Protein 4EUO (pdb70)

Nearest PDB structures (foldseek):
  4eq7-assembly1_A  TM=9.021E-01  e=1.636E-59  Agrobacterium fabrum str. C58
  6dgv-assembly1_A  TM=9.396E-01  e=1.911E-40  Pseudomonas fluorescens
  6hlz-assembly1_A  TM=9.461E-01  e=3.196E-30  Agrobacterium tumefaciens LBA4213 (Ach5)
  4i1d-assembly1_A  TM=9.071E-01  e=1.478E-29  Bradyrhizobium diazoefficiens USDA 110
  3rpw-assembly1_A  TM=8.927E-01  e=1.516E-23  Rhodopseudomonas palustris CGA009

Structure (mmCIF, N/CA/C/O backbone):
data_4EUO
#
_entry.id   4EUO
#
_cell.length_a   59.090
_cell.length_b   59.090
_cell.length_c   150.500
_cell.angle_alpha   90.00
_cell.angle_beta   90.00
_cell.angle_gamma   120.00
#
_symmetry.space_group_name_H-M   'P 32 2 1'
#
loop_
_entity.id
_entity.type
_entity.pdbx_description
1 polymer 'ABC transporter, substrate binding protein (Polyamine)'
2 non-polymer GLYCEROL
3 non-polymer 'GAMMA-AMINO-BUTANOIC ACID'
4 non-polymer 'SULFATE ION'
5 water water
#
loop_
_atom_site.group_PDB
_atom_site.id
_atom_site.type_symbol
_atom_site.label_atom_id
_atom_site.label_alt_id
_atom_site.label_comp_id
_atom_site.label_asym_id
_atom_site.label_entity_id
_atom_site.label_seq_id
_atom_site.pdbx_PDB_ins_code
_atom_site.Cartn_x
_atom_site.Cartn_y
_atom_site.Cartn_z
_atom_site.occupancy
_atom_site.B_iso_or_equiv
_atom_site.auth_seq_id
_atom_site.auth_comp_id
_atom_site.auth_asym_id
_atom_site.auth_atom_id
_atom_site.pdbx_PDB_model_num
ATOM 1 N N . ASP A 1 2 ? 19.979 1.895 -6.124 1.00 25.55 24 ASP A N 1
ATOM 2 C CA . ASP A 1 2 ? 18.730 1.531 -5.461 1.00 23.54 24 ASP A CA 1
ATOM 3 C C . ASP A 1 2 ? 18.996 0.651 -4.256 1.00 26.93 24 ASP A C 1
ATOM 4 O O . ASP A 1 2 ? 19.955 -0.131 -4.271 1.00 29.32 24 ASP A O 1
ATOM 9 N N . LEU A 1 3 ? 18.116 0.721 -3.253 1.00 17.65 25 LEU A N 1
ATOM 10 C CA . LEU A 1 3 ? 18.241 -0.137 -2.074 1.00 16.59 25 LEU A CA 1
ATOM 11 C C . LEU A 1 3 ? 17.283 -1.303 -2.260 1.00 16.07 25 LEU A C 1
ATOM 12 O O . LEU A 1 3 ? 16.165 -1.092 -2.716 1.00 16.79 25 LEU A O 1
ATOM 17 N N . VAL A 1 4 ? 17.707 -2.526 -1.880 1.00 13.09 26 VAL A N 1
ATOM 18 C CA . VAL A 1 4 ? 16.859 -3.699 -2.004 1.00 11.72 26 VAL A CA 1
ATOM 19 C C . VAL A 1 4 ? 16.424 -4.181 -0.605 1.00 12.81 26 VAL A C 1
ATOM 20 O O . VAL A 1 4 ? 17.270 -4.423 0.258 1.00 12.83 26 VAL A O 1
ATOM 24 N N . PHE A 1 5 ? 15.111 -4.305 -0.432 1.00 11.46 27 PHE A N 1
ATOM 25 C CA . PHE A 1 5 ? 14.486 -4.797 0.797 1.00 10.85 27 PHE A CA 1
ATOM 26 C C . PHE A 1 5 ? 13.906 -6.161 0.575 1.00 12.28 27 PHE A C 1
ATOM 27 O O . PHE A 1 5 ? 13.121 -6.339 -0.345 1.00 12.39 27 PHE A O 1
ATOM 35 N N . SER A 1 6 ? 14.339 -7.142 1.393 1.00 10.75 28 SER A N 1
ATOM 36 C CA . SER A 1 6 ? 13.822 -8.505 1.308 1.00 10.53 28 SER A CA 1
ATOM 37 C C . SER A 1 6 ? 12.911 -8.791 2.482 1.00 10.92 28 SER A C 1
ATOM 38 O O . SER A 1 6 ? 13.266 -8.514 3.630 1.00 10.20 28 SER A O 1
ATOM 41 N N . SER A 1 7 ? 11.761 -9.385 2.2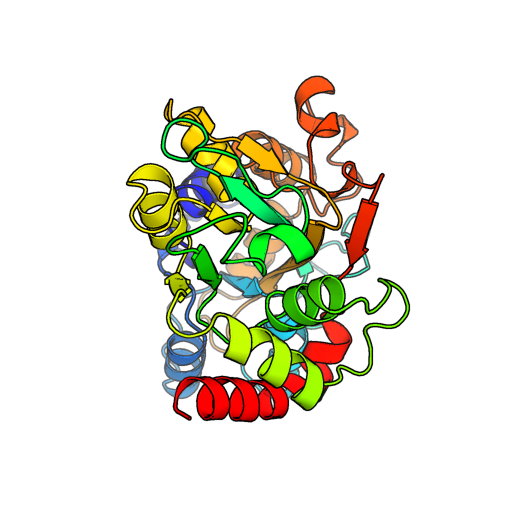06 1.00 9.77 29 SER A N 1
ATOM 42 C CA . SER A 1 7 ? 10.814 -9.758 3.259 1.00 9.43 29 SER A CA 1
ATOM 43 C C . SER A 1 7 ? 10.076 -11.034 2.853 1.00 9.97 29 SER A C 1
ATOM 44 O O . SER A 1 7 ? 10.565 -11.790 2.007 1.00 9.93 29 SER A O 1
ATOM 47 N N . TRP A 1 8 ? 8.924 -11.295 3.461 1.00 8.78 30 TRP A N 1
ATOM 48 C CA . TRP A 1 8 ? 8.281 -12.574 3.410 1.00 9.19 30 TRP A CA 1
ATOM 49 C C . TRP A 1 8 ? 7.255 -12.715 2.309 1.00 10.31 30 TRP A C 1
ATOM 50 O O . TRP A 1 8 ? 6.517 -13.703 2.287 1.00 9.95 30 TRP A O 1
ATOM 61 N N . GLY A 1 9 ? 7.226 -11.746 1.409 1.00 10.36 31 GLY A N 1
ATOM 62 C CA . GLY A 1 9 ? 6.356 -11.793 0.247 1.00 9.95 31 GLY A CA 1
ATOM 63 C C . GLY A 1 9 ? 4.907 -11.525 0.559 1.00 10.51 31 GLY A C 1
ATOM 64 O O . GLY A 1 9 ? 4.506 -11.302 1.714 1.00 10.51 31 GLY A O 1
ATOM 65 N N . GLY A 1 10 ? 4.129 -11.553 -0.503 1.00 10.30 32 GLY A N 1
ATOM 66 C CA . GLY A 1 10 ? 2.678 -11.473 -0.429 1.00 10.56 32 GLY A CA 1
ATOM 67 C C . GLY A 1 10 ? 2.162 -10.255 0.277 1.00 10.38 32 GLY A C 1
ATOM 68 O O . GLY A 1 10 ? 2.729 -9.175 0.187 1.00 11.21 32 GLY A O 1
ATOM 69 N N . THR A 1 11 ? 1.073 -10.468 1.008 1.00 9.81 33 THR A N 1
ATOM 70 C CA . THR A 1 11 ? 0.349 -9.379 1.649 1.00 9.77 33 THR A CA 1
ATOM 71 C C . THR A 1 11 ? 1.156 -8.628 2.640 1.00 10.23 33 THR A C 1
ATOM 72 O O . THR A 1 11 ? 1.037 -7.410 2.765 1.00 10.85 33 THR A O 1
ATOM 76 N N . THR A 1 12 ? 2.028 -9.340 3.395 1.00 9.18 34 THR A N 1
ATOM 77 C CA . THR A 1 12 ? 2.846 -8.635 4.391 1.00 9.99 34 THR A CA 1
ATOM 78 C C . THR A 1 12 ? 3.871 -7.716 3.732 1.00 10.12 34 THR A C 1
ATOM 79 O O . THR A 1 12 ? 4.029 -6.561 4.112 1.00 9.43 34 THR A O 1
ATOM 83 N N . GLN A 1 13 ? 4.586 -8.239 2.734 1.00 10.01 35 GLN A N 1
ATOM 84 C CA . GLN A 1 13 ? 5.598 -7.406 2.084 1.00 9.70 35 GLN A CA 1
ATOM 85 C C . GLN A 1 13 ? 4.950 -6.269 1.290 1.00 10.14 35 GLN A C 1
ATOM 86 O O . GLN A 1 13 ? 5.487 -5.146 1.300 1.00 10.52 35 GLN A O 1
ATOM 92 N N . ASP A 1 14 ? 3.796 -6.513 0.700 1.00 11.00 36 ASP A N 1
ATOM 93 C CA . ASP A 1 14 ? 3.096 -5.419 0.011 1.00 10.35 36 ASP A CA 1
ATOM 94 C C . ASP A 1 14 ? 2.745 -4.320 0.998 1.00 11.96 36 ASP A C 1
ATOM 95 O O . ASP A 1 14 ? 2.839 -3.138 0.672 1.00 11.32 36 ASP A O 1
ATOM 100 N N . ALA A 1 15 ? 2.334 -4.692 2.215 1.00 10.64 37 ALA A N 1
ATOM 101 C CA . ALA A 1 15 ? 2.001 -3.702 3.241 1.00 11.03 37 ALA A CA 1
ATOM 102 C C . ALA A 1 15 ? 3.246 -2.966 3.735 1.00 12.12 37 ALA A C 1
ATOM 103 O O . ALA A 1 15 ? 3.187 -1.754 4.003 1.00 12.28 37 ALA A O 1
ATOM 105 N N . GLN A 1 16 ? 4.397 -3.679 3.905 1.00 10.87 38 GLN A N 1
ATOM 106 C CA . GLN A 1 16 ? 5.634 -3.003 4.285 1.00 10.76 38 GLN A CA 1
ATOM 107 C C . GLN A 1 16 ? 6.069 -2.026 3.174 1.00 12.30 38 GLN A C 1
ATOM 108 O O . GLN A 1 16 ? 6.564 -0.936 3.480 1.00 13.38 38 GLN A O 1
ATOM 114 N N . LYS A 1 17 ? 5.874 -2.410 1.918 1.00 12.56 39 LYS A N 1
ATOM 115 C CA . LYS A 1 17 ? 6.193 -1.537 0.777 1.00 11.31 39 LYS A CA 1
ATOM 116 C C . LYS A 1 17 ? 5.347 -0.269 0.849 1.00 13.25 39 LYS A C 1
ATOM 117 O O . LYS A 1 17 ? 5.914 0.832 0.796 1.00 13.63 39 LYS A O 1
ATOM 123 N N . ALA A 1 18 ? 4.033 -0.387 1.074 1.00 11.76 40 ALA A N 1
ATOM 124 C CA . ALA A 1 18 ? 3.172 0.785 1.164 1.00 12.47 40 ALA A CA 1
ATOM 125 C C . ALA A 1 18 ? 3.550 1.665 2.343 1.00 15.22 40 ALA A C 1
ATOM 126 O O . ALA A 1 18 ? 3.538 2.895 2.222 1.00 13.25 40 ALA A O 1
ATOM 128 N N . ALA A 1 19 ? 3.857 1.063 3.507 1.00 12.59 41 ALA A N 1
ATOM 129 C CA . ALA A 1 19 ? 4.154 1.839 4.711 1.00 12.10 41 ALA A CA 1
ATOM 130 C C . ALA A 1 19 ? 5.510 2.516 4.732 1.00 13.32 41 ALA A C 1
ATOM 131 O O . ALA A 1 19 ? 5.668 3.532 5.410 1.00 14.29 41 ALA A O 1
ATOM 133 N N . TRP A 1 20 ? 6.528 1.929 4.062 1.00 13.24 42 TRP A N 1
ATOM 134 C CA . TRP A 1 20 ? 7.919 2.380 4.174 1.00 13.47 42 TRP A CA 1
ATOM 135 C C . TRP A 1 20 ? 8.576 2.902 2.922 1.00 14.75 42 TRP A C 1
ATOM 136 O O . TRP A 1 20 ? 9.459 3.756 3.026 1.00 15.86 42 TRP A O 1
ATOM 147 N N . ALA A 1 21 ? 8.292 2.316 1.754 1.00 16.64 43 ALA A N 1
ATOM 148 C CA . ALA A 1 21 ? 9.060 2.650 0.557 1.00 18.15 43 ALA A CA 1
ATOM 149 C C . ALA A 1 21 ? 9.035 4.066 0.080 1.00 19.99 43 ALA A C 1
ATOM 150 O O . ALA A 1 21 ? 10.112 4.648 -0.095 1.00 20.80 43 ALA A O 1
ATOM 152 N N . GLU A 1 22 ? 7.845 4.687 -0.019 1.00 18.06 44 GLU A N 1
ATOM 153 C CA . GLU A 1 22 ? 7.790 6.087 -0.440 1.00 19.36 44 GLU A CA 1
ATOM 154 C C . GLU A 1 22 ? 8.332 7.026 0.596 1.00 22.16 44 GLU A C 1
ATOM 155 O O . GLU A 1 22 ? 8.990 8.007 0.235 1.00 22.11 44 GLU A O 1
ATOM 161 N N . LYS A 1 23 ? 8.099 6.747 1.885 1.00 17.64 45 LYS A N 1
ATOM 162 C CA . LYS A 1 23 ? 8.639 7.584 2.950 1.00 18.14 45 LYS A CA 1
ATOM 163 C C . LYS A 1 23 ? 10.164 7.649 2.812 1.00 22.76 45 LYS A C 1
ATOM 164 O O . LYS A 1 23 ? 10.736 8.740 2.914 1.00 22.06 45 LYS A O 1
ATOM 170 N N . PHE A 1 24 ? 10.819 6.508 2.524 1.00 17.96 46 PHE A N 1
ATOM 171 C CA . PHE A 1 24 ? 12.273 6.455 2.373 1.00 18.01 46 PHE A CA 1
ATOM 172 C C . PHE A 1 24 ? 12.728 7.242 1.149 1.00 23.69 46 PHE A C 1
ATOM 173 O O . PHE A 1 24 ? 13.711 7.987 1.237 1.00 21.66 46 PHE A O 1
ATOM 181 N N . MET A 1 25 ? 11.993 7.115 0.040 1.00 22.25 47 MET A N 1
ATOM 182 C CA . MET A 1 25 ? 12.289 7.741 -1.258 1.00 27.26 47 MET A CA 1
ATOM 183 C C . MET A 1 25 ? 12.223 9.243 -1.152 1.00 33.30 47 MET A C 1
ATOM 184 O O . MET A 1 25 ? 13.081 9.931 -1.701 1.00 32.14 47 MET A O 1
ATOM 189 N N . VAL A 1 26 ? 11.210 9.745 -0.435 1.00 30.96 48 VAL A N 1
ATOM 190 C CA . VAL A 1 26 ? 10.978 11.163 -0.206 1.00 31.76 48 VAL A CA 1
ATOM 191 C C . VAL A 1 26 ? 12.088 11.756 0.671 1.00 35.74 48 VAL A C 1
ATOM 192 O O . VAL A 1 26 ? 12.660 12.781 0.311 1.00 34.64 48 VAL A O 1
ATOM 196 N N . GLU A 1 27 ? 12.422 11.079 1.771 1.00 31.61 49 GLU A N 1
ATOM 197 C CA . GLU A 1 27 ? 13.438 11.498 2.729 1.00 31.10 49 GLU A CA 1
ATOM 198 C C . GLU A 1 27 ? 14.885 11.491 2.179 1.00 33.06 49 GLU A C 1
ATOM 199 O O . GLU A 1 27 ? 15.652 12.400 2.502 1.00 33.32 49 GLU A O 1
ATOM 205 N N . THR A 1 28 ? 15.257 10.484 1.370 1.00 27.19 50 THR A N 1
ATOM 206 C CA . THR A 1 28 ? 16.634 10.299 0.881 1.00 26.24 50 THR A CA 1
ATOM 207 C C . THR A 1 28 ? 16.869 10.416 -0.629 1.00 29.36 50 THR A C 1
ATOM 208 O O . THR A 1 28 ? 18.024 10.518 -1.056 1.00 28.18 50 THR A O 1
ATOM 212 N N . GLY A 1 29 ? 15.814 10.316 -1.429 1.00 25.04 51 GLY A N 1
ATOM 213 C CA . GLY A 1 29 ? 15.933 10.290 -2.879 1.00 25.19 51 GLY A CA 1
ATOM 214 C C . GLY A 1 29 ? 16.392 8.936 -3.395 1.00 30.31 51 GLY A C 1
ATOM 215 O O . GLY A 1 29 ? 16.715 8.800 -4.577 1.00 31.41 51 GLY A O 1
ATOM 216 N N . ILE A 1 30 ? 16.402 7.903 -2.509 1.00 26.98 52 ILE A N 1
ATOM 217 C CA . ILE A 1 30 ? 16.810 6.539 -2.859 1.00 26.68 52 ILE A CA 1
ATOM 218 C C . ILE A 1 30 ? 15.568 5.681 -3.111 1.00 27.54 52 ILE A C 1
ATOM 219 O O . ILE A 1 30 ? 14.673 5.651 -2.267 1.00 26.38 52 ILE A O 1
ATOM 224 N N . ASN A 1 31 ? 15.518 5.004 -4.271 1.00 23.69 53 ASN A N 1
ATOM 225 C CA . ASN A 1 31 ? 14.432 4.123 -4.682 1.00 23.99 53 ASN A 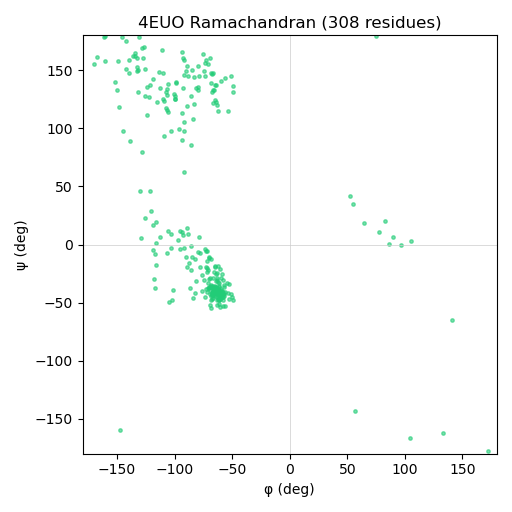CA 1
ATOM 226 C C . ASN A 1 31 ? 14.597 2.766 -3.983 1.00 25.74 53 ASN A C 1
ATOM 227 O O . ASN A 1 31 ? 15.709 2.231 -3.913 1.00 22.45 53 ASN A O 1
ATOM 232 N N . VAL A 1 32 ? 13.485 2.226 -3.456 1.00 22.05 54 VAL A N 1
ATOM 233 C CA . VAL A 1 32 ? 13.468 0.927 -2.787 1.00 20.60 54 VAL A CA 1
ATOM 234 C C . VAL A 1 32 ? 12.928 -0.107 -3.740 1.00 20.84 54 VAL A C 1
ATOM 235 O O . VAL A 1 32 ? 11.827 0.056 -4.287 1.00 21.98 54 VAL A O 1
ATOM 239 N N . LEU A 1 33 ? 13.660 -1.220 -3.889 1.00 16.72 55 LEU A N 1
ATOM 240 C CA . LEU A 1 33 ? 13.222 -2.338 -4.697 1.00 16.18 55 LEU A CA 1
ATOM 241 C C . LEU A 1 33 ? 12.873 -3.517 -3.775 1.00 16.75 55 LEU A C 1
ATOM 242 O O . LEU A 1 33 ? 13.506 -3.672 -2.732 1.00 15.36 55 LEU A O 1
ATOM 247 N N . GLN A 1 34 ? 11.898 -4.322 -4.165 1.00 14.60 56 GLN A N 1
ATOM 248 C CA . GLN A 1 34 ? 11.475 -5.456 -3.336 1.00 14.28 56 GLN A CA 1
ATOM 249 C C . GLN A 1 34 ? 12.098 -6.739 -3.809 1.00 16.65 56 GLN A C 1
ATOM 250 O O . GLN A 1 34 ? 12.113 -7.012 -5.016 1.00 18.60 56 GLN A O 1
ATOM 256 N N . ASP A 1 35 ? 12.536 -7.579 -2.880 1.00 13.58 57 ASP A N 1
ATOM 257 C CA . ASP A 1 35 ? 12.991 -8.901 -3.213 1.00 13.06 57 ASP A CA 1
ATOM 258 C C . ASP A 1 35 ? 12.625 -9.885 -2.090 1.00 15.22 57 ASP A C 1
ATOM 259 O O . ASP A 1 35 ? 12.030 -9.517 -1.070 1.00 12.56 57 ASP A O 1
ATOM 264 N N . GLY A 1 36 ? 12.965 -11.140 -2.294 1.00 14.34 58 GLY A N 1
ATOM 265 C CA . GLY A 1 36 ? 12.676 -12.203 -1.366 1.00 14.87 58 GLY A CA 1
ATOM 266 C C . GLY A 1 36 ? 12.086 -13.402 -2.081 1.00 15.99 58 GLY A C 1
ATOM 267 O O . GLY A 1 36 ? 12.205 -13.526 -3.311 1.00 17.18 58 GLY A O 1
ATOM 268 N N . PRO A 1 37 ? 11.439 -14.292 -1.344 1.00 13.82 59 PRO A N 1
ATOM 269 C CA . PRO A 1 37 ? 11.215 -14.213 0.111 1.00 13.33 59 PRO A CA 1
ATOM 270 C C . PRO A 1 37 ? 12.474 -14.430 0.939 1.00 14.22 59 PRO A C 1
ATOM 271 O O . PRO A 1 37 ? 13.414 -15.119 0.530 1.00 13.06 59 PRO A O 1
ATOM 275 N N . THR A 1 38 ? 12.475 -13.885 2.161 1.00 11.86 60 THR A N 1
ATOM 276 C CA . THR A 1 38 ? 13.599 -14.089 3.051 1.00 11.30 60 THR A CA 1
ATOM 277 C C . THR A 1 38 ? 13.930 -15.558 3.109 1.00 11.76 60 THR A C 1
ATOM 278 O O . THR A 1 38 ? 13.056 -16.397 3.353 1.00 12.25 60 THR A O 1
ATOM 282 N N . ASP A 1 39 ? 15.204 -15.877 2.948 1.00 10.56 61 ASP A N 1
ATOM 283 C CA . ASP A 1 39 ? 15.690 -17.239 2.940 1.00 10.32 61 ASP A CA 1
ATOM 284 C C . ASP A 1 39 ? 17.083 -17.180 3.521 1.00 11.03 61 ASP A C 1
ATOM 285 O O . ASP A 1 39 ? 17.950 -16.501 2.955 1.00 10.51 61 ASP A O 1
ATOM 290 N N . TYR A 1 40 ? 17.302 -17.866 4.646 1.00 10.58 62 TYR A N 1
ATOM 291 C CA . TYR A 1 40 ? 18.570 -17.759 5.326 1.00 9.63 62 TYR A CA 1
ATOM 292 C C . TYR A 1 40 ? 19.705 -18.412 4.567 1.00 13.32 62 TYR A C 1
ATOM 293 O O . TYR A 1 40 ? 20.848 -17.927 4.664 1.00 12.24 62 TYR A O 1
ATOM 302 N N . GLY A 1 41 ? 19.398 -19.448 3.785 1.00 12.62 63 GLY A N 1
ATOM 303 C CA . GLY A 1 41 ? 20.420 -20.083 2.944 1.00 11.82 63 GLY A CA 1
ATOM 304 C C . GLY A 1 41 ? 20.876 -19.125 1.852 1.00 12.80 63 GLY A C 1
ATOM 305 O O . GLY A 1 41 ? 22.084 -19.010 1.589 1.00 13.26 63 GLY A O 1
ATOM 306 N N . LYS A 1 42 ? 19.928 -18.421 1.208 1.00 11.33 64 LYS A N 1
ATOM 307 C CA . LYS A 1 42 ? 20.283 -17.433 0.179 1.00 11.04 64 LYS A CA 1
ATOM 308 C C . LYS A 1 42 ? 21.033 -16.243 0.792 1.00 12.80 64 LYS A C 1
ATOM 309 O O . LYS A 1 42 ? 21.941 -15.698 0.145 1.00 12.47 64 LYS A O 1
ATOM 315 N N . LEU A 1 43 ? 20.677 -15.833 2.023 1.00 11.40 65 LEU A N 1
ATOM 316 C CA . LEU A 1 43 ? 21.380 -14.728 2.688 1.00 11.05 65 LEU A CA 1
ATOM 317 C C . LEU A 1 43 ? 22.828 -15.148 2.895 1.00 11.67 65 LEU A C 1
ATOM 318 O O . LEU A 1 43 ? 23.752 -14.417 2.519 1.00 11.38 65 LEU A O 1
ATOM 323 N N . LYS A 1 44 ? 23.047 -16.317 3.495 1.00 11.47 66 LYS A N 1
ATOM 324 C CA . LYS A 1 44 ? 24.398 -16.794 3.732 1.00 12.02 66 LYS A CA 1
ATOM 325 C C . LYS A 1 44 ? 25.153 -16.940 2.393 1.00 14.09 66 LYS A C 1
ATOM 326 O O . LYS A 1 44 ? 26.325 -16.550 2.323 1.00 14.59 66 LYS A O 1
ATOM 332 N N . ALA A 1 45 ? 24.507 -17.481 1.357 1.00 11.68 67 ALA A N 1
ATOM 333 C CA . ALA A 1 45 ? 25.205 -17.642 0.081 1.00 11.96 67 ALA A CA 1
ATOM 334 C C . ALA A 1 45 ? 25.666 -16.307 -0.496 1.00 13.72 67 ALA A C 1
ATOM 335 O O . ALA A 1 45 ? 26.787 -16.225 -1.018 1.00 13.23 67 ALA A O 1
ATOM 337 N N . MET A 1 46 ? 24.846 -15.250 -0.419 1.00 11.33 68 MET A N 1
ATOM 338 C CA . MET A 1 46 ? 25.253 -13.965 -0.989 1.00 10.64 68 MET A CA 1
ATOM 339 C C . MET A 1 46 ? 26.340 -13.307 -0.190 1.00 13.22 68 MET A C 1
ATOM 340 O O . MET A 1 46 ? 27.248 -12.658 -0.757 1.00 13.25 68 MET A O 1
ATOM 345 N N . VAL A 1 47 ? 26.333 -13.507 1.122 1.00 11.26 69 VAL A N 1
ATOM 346 C CA . VAL A 1 47 ? 27.398 -12.980 1.968 1.00 11.04 69 VAL A CA 1
ATOM 347 C C . VAL A 1 47 ? 28.708 -13.701 1.616 1.00 14.58 69 VAL A C 1
ATOM 348 O O . VAL A 1 47 ? 29.735 -13.024 1.384 1.00 14.11 69 VAL A O 1
ATOM 352 N N . GLU A 1 48 ? 28.674 -15.032 1.497 1.00 13.66 70 GLU A N 1
ATOM 353 C CA . GLU A 1 48 ? 29.869 -15.819 1.202 1.00 13.55 70 GLU A CA 1
ATOM 354 C C . GLU A 1 48 ? 30.408 -15.540 -0.201 1.00 15.70 70 GLU A C 1
ATOM 355 O O . GLU A 1 48 ? 31.627 -15.649 -0.405 1.00 16.40 70 GLU A O 1
ATOM 361 N N . ALA A 1 49 ? 29.556 -15.171 -1.141 1.00 12.19 71 ALA A N 1
ATOM 362 C CA . ALA A 1 49 ? 30.013 -14.886 -2.508 1.00 12.53 71 ALA A CA 1
ATOM 363 C C . ALA A 1 49 ? 30.476 -13.440 -2.639 1.00 13.11 71 ALA A C 1
ATOM 364 O O . ALA A 1 49 ? 30.841 -13.017 -3.744 1.00 13.14 71 ALA A O 1
ATOM 366 N N . ASN A 1 50 ? 30.389 -12.640 -1.548 1.00 12.25 72 ASN A N 1
ATOM 367 C CA . ASN A 1 50 ? 30.618 -11.207 -1.609 1.00 12.28 72 ASN A CA 1
ATOM 368 C C . ASN A 1 50 ? 29.749 -10.613 -2.716 1.00 13.29 72 ASN A C 1
ATOM 369 O O . ASN A 1 50 ? 30.169 -9.730 -3.474 1.00 12.88 72 ASN A O 1
ATOM 374 N N . GLY A 1 51 ? 28.509 -11.086 -2.778 1.00 12.46 73 GLY A N 1
ATOM 375 C CA . GLY A 1 51 ? 27.545 -10.666 -3.776 1.00 12.20 73 GLY A CA 1
ATOM 376 C C . GLY A 1 51 ? 26.228 -10.283 -3.137 1.00 13.16 73 GLY A C 1
ATOM 377 O O . GLY A 1 51 ? 25.169 -10.701 -3.611 1.00 13.04 73 GLY A O 1
ATOM 378 N N . VAL A 1 52 ? 26.291 -9.492 -2.066 1.00 11.78 74 VAL A N 1
ATOM 379 C CA . VAL A 1 52 ? 25.067 -9.133 -1.358 1.00 11.36 74 VAL A CA 1
ATOM 380 C C . VAL A 1 52 ? 24.180 -8.307 -2.244 1.00 14.53 74 VAL A C 1
ATOM 381 O O . VAL A 1 52 ? 24.610 -7.271 -2.774 1.00 14.40 74 VAL A O 1
ATOM 385 N N . THR A 1 53 ? 22.953 -8.766 -2.427 1.00 12.72 75 THR A N 1
ATOM 386 C CA . THR A 1 53 ? 21.986 -8.034 -3.226 1.00 12.41 75 THR A CA 1
ATOM 387 C C . THR A 1 53 ? 20.758 -7.626 -2.409 1.00 12.15 75 THR A C 1
ATOM 388 O O . THR A 1 53 ? 19.869 -6.972 -2.937 1.00 13.21 75 THR A O 1
ATOM 392 N N . TRP A 1 54 ? 20.682 -8.064 -1.149 1.00 11.50 76 TRP A N 1
ATOM 393 C CA . TRP A 1 54 ? 19.605 -7.659 -0.226 1.00 11.26 76 TRP A CA 1
ATOM 394 C C . TRP A 1 54 ? 20.260 -6.720 0.761 1.00 10.81 76 TRP A C 1
ATOM 395 O O . TRP A 1 54 ? 21.147 -7.136 1.472 1.00 11.34 76 TRP A O 1
ATOM 406 N N . ASP A 1 55 ? 19.837 -5.457 0.806 1.00 10.84 77 ASP A N 1
ATOM 407 C CA . ASP A 1 55 ? 20.459 -4.473 1.704 1.00 10.67 77 ASP A CA 1
ATOM 408 C C . ASP A 1 55 ? 19.853 -4.454 3.108 1.00 10.87 77 ASP A C 1
ATOM 409 O O . ASP A 1 55 ? 20.563 -4.274 4.084 1.00 11.20 77 ASP A O 1
ATOM 414 N N . VAL A 1 56 ? 18.539 -4.642 3.164 1.00 10.62 78 VAL A N 1
ATOM 415 C CA . VAL A 1 56 ? 17.833 -4.744 4.437 1.00 10.42 78 VAL A CA 1
ATOM 416 C C . VAL A 1 56 ? 16.962 -5.977 4.296 1.00 11.78 78 VAL A C 1
ATOM 417 O O . VAL A 1 56 ? 16.266 -6.153 3.292 1.00 11.60 78 VAL A O 1
ATOM 421 N N . VAL A 1 57 ? 17.025 -6.847 5.310 1.00 9.74 79 VAL A N 1
ATOM 422 C CA . VAL A 1 57 ? 16.216 -8.060 5.299 1.00 8.34 79 VAL A CA 1
ATOM 423 C C . VAL A 1 57 ? 15.354 -8.115 6.564 1.00 9.31 79 VAL A C 1
ATOM 424 O O . VAL A 1 57 ? 15.837 -7.900 7.672 1.00 9.39 79 VAL A O 1
ATOM 428 N N . ASP A 1 58 ? 14.092 -8.464 6.365 1.00 7.74 80 ASP A N 1
ATOM 429 C CA . ASP A 1 58 ? 13.210 -8.741 7.482 1.00 7.77 80 ASP A CA 1
ATOM 430 C C . ASP A 1 58 ? 13.366 -10.250 7.783 1.00 8.67 80 ASP A C 1
ATOM 431 O O . ASP A 1 58 ? 13.105 -11.109 6.930 1.00 9.20 80 ASP A O 1
ATOM 436 N N . VAL A 1 59 ? 13.827 -10.537 9.009 1.00 8.43 81 VAL A N 1
ATOM 437 C CA . VAL A 1 59 ? 14.106 -11.915 9.424 1.00 8.02 81 VAL A CA 1
ATOM 438 C C . VAL A 1 59 ? 13.381 -12.230 10.720 1.00 8.50 81 VAL A C 1
ATOM 439 O O . VAL A 1 59 ? 12.915 -11.338 11.416 1.00 8.33 81 VAL A O 1
ATOM 443 N N . GLU A 1 60 ? 13.377 -13.519 11.105 1.00 7.65 82 GLU A N 1
ATOM 444 C CA . GLU A 1 60 ? 12.853 -13.887 12.413 1.00 8.09 82 GLU A CA 1
ATOM 445 C C . GLU A 1 60 ? 13.828 -13.463 13.500 1.00 8.95 82 GLU A C 1
ATOM 446 O O . GLU A 1 60 ? 15.059 -13.562 13.305 1.00 8.66 82 GLU A O 1
ATOM 452 N N . GLY A 1 61 ? 13.304 -13.044 14.659 1.00 8.28 83 GLY A N 1
ATOM 453 C CA . GLY A 1 61 ? 14.182 -12.524 15.708 1.00 8.46 83 GLY A CA 1
ATOM 454 C C . GLY A 1 61 ? 15.185 -13.511 16.268 1.00 9.82 83 GLY A C 1
ATOM 455 O O . GLY A 1 61 ? 16.279 -13.100 16.697 1.00 9.37 83 GLY A O 1
ATOM 456 N N . ASP A 1 62 ? 14.854 -14.801 16.299 1.00 8.21 84 ASP A N 1
ATOM 457 C CA . ASP A 1 62 ? 15.817 -15.773 16.819 1.00 8.21 84 ASP A CA 1
ATOM 458 C C . ASP A 1 62 ? 17.004 -15.932 15.861 1.00 10.02 84 ASP A C 1
ATOM 459 O O . ASP A 1 62 ? 18.146 -16.077 16.300 1.00 11.22 84 ASP A O 1
ATOM 464 N N . TYR A 1 63 ? 16.726 -15.887 14.551 1.00 8.83 85 TYR A N 1
ATOM 465 C CA . TYR A 1 63 ? 17.796 -15.890 13.569 1.00 8.64 85 TYR A C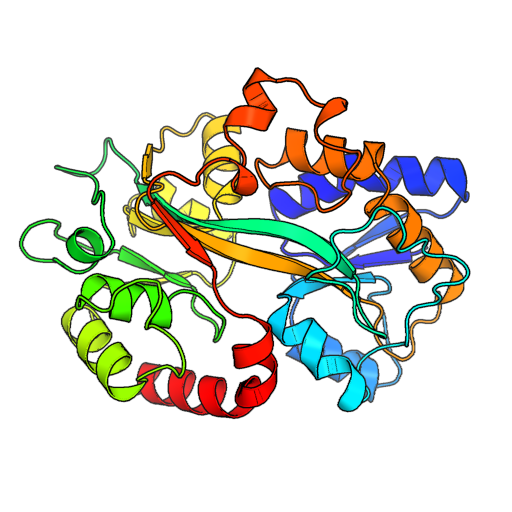A 1
ATOM 466 C C . TYR A 1 63 ? 18.647 -14.617 13.744 1.00 10.04 85 TYR A C 1
ATOM 467 O O . TYR A 1 63 ? 19.892 -14.704 13.848 1.00 10.32 85 TYR A O 1
ATOM 476 N N . ALA A 1 64 ? 18.004 -13.428 13.852 1.00 9.69 86 ALA A N 1
ATOM 477 C CA . ALA A 1 64 ? 18.753 -12.157 13.983 1.00 9.92 86 ALA A CA 1
ATOM 478 C C . ALA A 1 64 ? 19.695 -12.183 15.161 1.00 12.61 86 ALA A C 1
ATOM 479 O O . ALA A 1 64 ? 20.818 -11.651 15.051 1.00 12.62 86 ALA A O 1
ATOM 481 N N . ALA A 1 65 ? 19.264 -12.744 16.303 1.00 10.38 87 ALA A N 1
ATOM 482 C CA . ALA A 1 65 ? 20.041 -12.716 17.532 1.00 12.08 87 ALA A CA 1
ATOM 483 C C . ALA A 1 65 ? 21.252 -13.615 17.498 1.00 16.12 87 ALA A C 1
ATOM 484 O O . ALA A 1 65 ? 22.115 -13.486 18.383 1.00 18.54 87 ALA A O 1
ATOM 486 N N . GLN A 1 66 ? 21.346 -14.527 16.540 1.00 11.95 88 GLN A N 1
ATOM 487 C CA . GLN A 1 66 ? 22.548 -15.340 16.457 1.00 13.94 88 GLN A CA 1
ATOM 488 C C . GLN A 1 66 ? 23.346 -15.166 15.175 1.00 13.62 88 GLN A C 1
ATOM 489 O O . GLN A 1 66 ? 24.447 -15.700 15.098 1.00 13.81 88 GLN A O 1
ATOM 495 N N . ALA A 1 67 ? 22.834 -14.447 14.184 1.00 12.22 89 ALA A N 1
ATOM 496 C CA . ALA A 1 67 ? 23.520 -14.335 12.896 1.00 11.98 89 ALA A CA 1
ATOM 497 C C . ALA A 1 67 ? 24.731 -13.382 12.926 1.00 15.47 89 ALA A C 1
ATOM 498 O O . ALA A 1 67 ? 25.676 -13.591 12.166 1.00 15.17 89 ALA A O 1
ATOM 500 N N . GLY A 1 68 ? 24.737 -12.414 13.823 1.00 17.48 90 GLY A N 1
ATOM 501 C CA . GLY A 1 68 ? 25.872 -11.470 13.903 1.00 18.99 90 GLY A CA 1
ATOM 502 C C . GLY A 1 68 ? 27.228 -12.094 14.214 1.00 24.40 90 GLY A C 1
ATOM 503 O O . GLY A 1 68 ? 28.164 -12.016 13.394 1.00 24.76 90 GLY A O 1
ATOM 504 N N . PRO A 1 69 ? 27.304 -12.871 15.322 1.00 23.19 91 PRO A N 1
ATOM 505 C CA . PRO A 1 69 ? 28.559 -13.575 15.669 1.00 22.75 91 PRO A CA 1
ATOM 506 C C . PRO A 1 69 ? 29.043 -14.567 14.618 1.00 26.56 91 PRO A C 1
ATOM 507 O O . PRO A 1 69 ? 30.225 -14.906 14.606 1.00 28.46 91 PRO A O 1
ATOM 511 N N . LYS A 1 70 ? 28.140 -15.033 13.729 1.00 20.94 92 LYS A N 1
ATOM 512 C CA . LYS A 1 70 ? 28.474 -15.959 12.645 1.00 20.25 92 LYS A CA 1
ATOM 513 C C . LYS A 1 70 ? 29.111 -15.234 11.447 1.00 23.94 92 LYS A C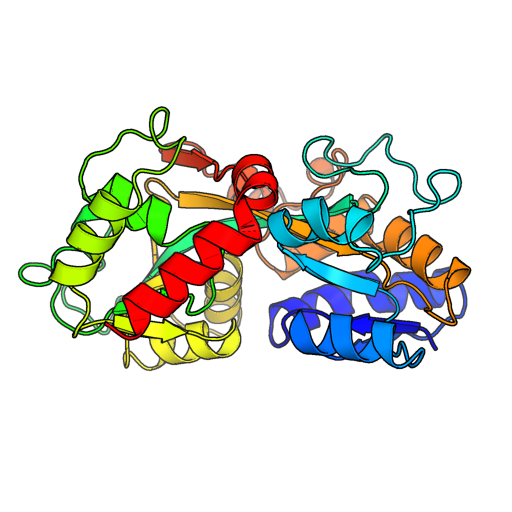 1
ATOM 514 O O . LYS A 1 70 ? 29.529 -15.885 10.485 1.00 25.76 92 LYS A O 1
ATOM 520 N N . GLY A 1 71 ? 29.147 -13.902 11.510 1.00 21.99 93 GLY A N 1
ATOM 521 C CA . GLY A 1 71 ? 29.721 -13.081 10.450 1.00 20.96 93 GLY A CA 1
ATOM 522 C C . GLY A 1 71 ? 28.770 -12.818 9.298 1.00 21.45 93 GLY A C 1
ATOM 523 O O . GLY A 1 71 ? 29.209 -12.492 8.196 1.00 20.79 93 GLY A O 1
ATOM 524 N N . LEU A 1 72 ? 27.439 -12.977 9.528 1.00 14.79 94 LEU A N 1
ATOM 525 C CA . LEU A 1 72 ? 26.474 -12.807 8.450 1.00 12.93 94 LEU A CA 1
ATOM 526 C C . LEU A 1 72 ? 25.961 -11.404 8.269 1.00 12.50 94 LEU A C 1
ATOM 527 O O . LEU A 1 72 ? 25.414 -11.093 7.210 1.00 12.78 94 LEU A O 1
ATOM 532 N N . LEU A 1 73 ? 26.093 -10.565 9.305 1.00 13.19 95 LEU A N 1
ATOM 533 C CA . LEU A 1 73 ? 25.485 -9.260 9.385 1.00 11.95 95 LEU A CA 1
ATOM 534 C C . LEU A 1 73 ? 26.420 -8.113 9.660 1.00 12.71 95 LEU A C 1
ATOM 535 O O . LEU A 1 73 ? 27.371 -8.282 10.424 1.00 15.82 95 LEU A O 1
ATOM 540 N N . GLU A 1 74 ? 26.057 -6.932 9.178 1.00 12.49 96 GLU A N 1
ATOM 541 C CA . GLU A 1 74 ? 26.764 -5.722 9.549 1.00 13.56 96 GLU A CA 1
ATOM 542 C C . GLU A 1 74 ? 26.281 -5.329 10.921 1.00 16.94 96 GLU A C 1
ATOM 543 O O . GLU A 1 74 ? 25.078 -5.457 11.237 1.00 14.77 96 GLU A O 1
ATOM 549 N N . LYS A 1 75 ? 27.193 -4.764 11.747 1.00 15.84 97 LYS A N 1
ATOM 550 C CA . LYS A 1 75 ? 26.766 -4.201 13.011 1.00 14.95 97 LYS A CA 1
ATOM 551 C C . LYS A 1 75 ? 25.947 -2.981 12.630 1.00 15.57 97 LYS A C 1
ATOM 552 O O . LYS A 1 75 ? 26.287 -2.253 11.678 1.00 17.24 97 LYS A O 1
ATOM 558 N N . LEU A 1 76 ? 24.827 -2.756 13.319 1.00 14.27 98 LEU A N 1
ATOM 559 C CA . LEU A 1 76 ? 24.012 -1.600 12.977 1.00 13.08 98 LEU A CA 1
ATOM 560 C C . LEU A 1 76 ? 24.657 -0.290 13.466 1.00 16.88 98 LEU A C 1
ATOM 561 O O . LEU A 1 76 ? 25.332 -0.276 14.503 1.00 17.55 98 LEU A O 1
ATOM 566 N N . ASP A 1 77 ? 24.404 0.789 12.741 1.00 15.63 99 ASP A N 1
ATOM 567 C CA . ASP A 1 77 ? 24.960 2.104 13.110 1.00 17.27 99 ASP A CA 1
ATOM 568 C C . ASP A 1 77 ? 23.941 2.801 14.008 1.00 18.32 99 ASP A C 1
ATOM 569 O O . ASP A 1 77 ? 22.976 3.397 13.522 1.00 16.92 99 ASP A O 1
ATOM 574 N N . PHE A 1 78 ? 24.157 2.714 15.329 1.00 16.92 100 PHE A N 1
ATOM 575 C CA . PHE A 1 78 ? 23.269 3.351 16.290 1.00 16.50 100 PHE A CA 1
ATOM 576 C C . PHE A 1 78 ? 23.488 4.867 16.465 1.00 22.01 100 PHE A C 1
ATOM 577 O O . PHE A 1 78 ? 22.802 5.495 17.271 1.00 22.51 100 PHE A O 1
ATOM 585 N N . SER A 1 79 ? 24.360 5.460 15.646 1.00 22.17 101 SER A N 1
ATOM 586 C CA . SER A 1 79 ? 24.477 6.922 15.619 1.00 21.87 101 SER A CA 1
ATOM 587 C C . SER A 1 79 ? 23.432 7.429 14.606 1.00 26.73 101 SER A C 1
ATOM 588 O O . SER A 1 79 ? 23.083 8.608 14.599 1.00 29.28 101 SER A O 1
ATOM 591 N N . VAL A 1 80 ? 22.915 6.505 13.750 1.00 20.33 102 VAL A N 1
ATOM 592 C CA . VAL A 1 80 ? 21.902 6.800 12.752 1.00 18.09 102 VAL A CA 1
ATOM 593 C C . VAL A 1 80 ? 20.545 6.241 13.241 1.00 20.12 102 VAL A C 1
ATOM 594 O O . VAL A 1 80 ? 19.535 6.939 13.167 1.00 19.75 102 VAL A O 1
ATOM 598 N N . ILE A 1 81 ? 20.519 4.964 13.665 1.00 16.30 103 ILE A N 1
ATOM 599 C CA . ILE A 1 81 ? 19.295 4.353 14.185 1.00 15.68 103 ILE A CA 1
ATOM 600 C C . ILE A 1 81 ? 19.221 4.765 15.667 1.00 18.68 103 ILE A C 1
ATOM 601 O O . ILE A 1 81 ? 20.102 4.417 16.455 1.00 20.06 103 ILE A O 1
ATOM 606 N N . ASP A 1 82 ? 18.156 5.429 16.022 1.00 17.17 104 ASP A N 1
ATOM 607 C CA . ASP A 1 82 ? 17.933 5.897 17.387 1.00 17.45 104 ASP A CA 1
ATOM 608 C C . ASP A 1 82 ? 17.165 4.842 18.144 1.00 18.39 104 ASP A C 1
ATOM 609 O O . ASP A 1 82 ? 15.967 4.696 17.935 1.00 18.75 104 ASP A O 1
ATOM 614 N N . LYS A 1 83 ? 17.848 4.127 19.029 1.00 16.97 105 LYS A N 1
ATOM 615 C CA A LYS A 1 83 ? 17.214 3.051 19.779 0.50 16.34 105 LYS A CA 1
ATOM 616 C CA B LYS A 1 83 ? 17.226 3.049 19.786 0.50 15.81 105 LYS A CA 1
ATOM 617 C C . LYS A 1 83 ? 16.296 3.544 20.899 1.00 19.32 105 LYS A C 1
ATOM 618 O O . LYS A 1 83 ? 15.613 2.732 21.521 1.00 17.41 105 LYS A O 1
ATOM 629 N N . THR A 1 84 ? 16.283 4.860 21.162 1.00 16.78 106 THR A N 1
ATOM 630 C CA . THR A 1 84 ? 15.465 5.390 22.271 1.00 17.20 106 THR A CA 1
ATOM 631 C C . THR A 1 84 ? 13.985 5.139 22.223 1.00 19.93 106 THR A C 1
ATOM 632 O O . THR A 1 84 ? 13.373 5.110 23.275 1.00 18.92 106 THR A O 1
ATOM 636 N N . LYS A 1 85 ? 13.397 4.936 21.036 1.00 16.15 107 LYS A N 1
ATOM 637 C CA . LYS A 1 85 ? 11.971 4.674 20.960 1.00 16.96 107 LYS A CA 1
ATOM 638 C C . LYS A 1 85 ? 11.675 3.263 20.496 1.00 19.77 107 LYS A C 1
ATOM 639 O O . LYS A 1 85 ? 10.501 2.927 20.329 1.00 19.04 107 LYS A O 1
ATOM 645 N N . LEU A 1 86 ? 12.713 2.421 20.354 1.00 14.70 108 LEU A N 1
ATOM 646 C CA . LEU A 1 86 ? 12.515 1.067 19.821 1.00 13.72 108 LEU A CA 1
ATOM 647 C C . LEU A 1 86 ? 12.265 0.048 20.894 1.00 16.44 108 LEU A C 1
ATOM 648 O O . LEU A 1 86 ? 12.870 0.109 21.967 1.00 16.44 108 LEU A O 1
ATOM 653 N N . ASP A 1 87 ? 11.419 -0.956 20.596 1.00 13.59 109 ASP A N 1
ATOM 654 C CA . ASP A 1 87 ? 11.097 -1.991 21.549 1.00 13.30 109 ASP A CA 1
ATOM 655 C C . ASP A 1 87 ? 12.392 -2.603 22.043 1.00 17.01 109 ASP A C 1
ATOM 656 O O . ASP A 1 87 ? 13.155 -3.171 21.259 1.00 14.71 109 ASP A O 1
ATOM 661 N N . PRO A 1 88 ? 12.727 -2.449 23.343 1.00 15.63 110 PRO A N 1
ATOM 662 C CA . PRO A 1 88 ? 14.043 -2.900 23.806 1.00 14.85 110 PRO A CA 1
ATOM 663 C C . PRO A 1 88 ? 14.274 -4.390 23.812 1.00 17.88 110 PRO A C 1
ATOM 664 O O . PRO A 1 88 ? 15.410 -4.824 23.923 1.00 17.84 110 PRO A O 1
ATOM 668 N N . ARG A 1 89 ? 13.192 -5.191 23.649 1.00 15.15 111 ARG A N 1
ATOM 669 C CA . ARG A 1 89 ? 13.341 -6.637 23.669 1.00 15.00 111 ARG A CA 1
ATOM 670 C C . ARG A 1 89 ? 14.027 -7.169 22.419 1.00 13.28 111 ARG A C 1
ATOM 671 O O . ARG A 1 89 ? 14.495 -8.296 22.426 1.00 15.42 111 ARG A O 1
ATOM 679 N N . PHE A 1 90 ? 14.010 -6.369 21.346 1.00 13.23 112 PHE A N 1
ATOM 680 C CA . PHE A 1 90 ? 14.492 -6.831 20.053 1.00 11.91 112 PHE A CA 1
ATOM 681 C C . PHE A 1 90 ? 15.663 -6.071 19.469 1.00 13.99 112 PHE A C 1
ATOM 682 O O . PHE A 1 90 ? 15.928 -6.175 18.267 1.00 13.32 112 PHE A O 1
ATOM 690 N N . VAL A 1 91 ? 16.375 -5.302 20.292 1.00 13.22 113 VAL A N 1
ATOM 691 C CA . VAL A 1 91 ? 17.555 -4.544 19.860 1.00 12.28 113 VAL A CA 1
ATOM 692 C C . VAL A 1 91 ? 18.798 -5.319 20.253 1.00 14.84 113 VAL A C 1
ATOM 693 O O . VAL A 1 91 ? 18.945 -5.743 21.392 1.00 15.68 113 VAL A O 1
ATOM 697 N N . THR A 1 92 ? 19.668 -5.583 19.261 1.00 13.10 114 THR A N 1
ATOM 698 C CA . THR A 1 92 ? 20.977 -6.190 19.462 1.00 13.49 114 THR A CA 1
ATOM 699 C C . THR A 1 92 ? 21.989 -5.319 18.701 1.00 14.76 114 THR A C 1
ATOM 700 O O . THR A 1 92 ? 21.606 -4.403 17.990 1.00 14.25 114 THR A O 1
ATOM 704 N N . ASP A 1 93 ? 23.281 -5.685 18.768 1.00 15.15 115 ASP A N 1
ATOM 705 C CA . ASP A 1 93 ? 24.294 -4.940 17.992 1.00 15.06 115 ASP A CA 1
ATOM 706 C C . ASP A 1 93 ? 24.081 -5.075 16.476 1.00 16.46 115 ASP A C 1
ATOM 707 O O . ASP A 1 93 ? 24.606 -4.262 15.694 1.00 15.80 115 ASP A O 1
ATOM 712 N N . TYR A 1 94 ? 23.324 -6.117 16.058 1.00 13.78 116 TYR A N 1
ATOM 713 C CA . TYR A 1 94 ? 23.110 -6.420 14.642 1.00 12.11 116 TYR A CA 1
ATOM 714 C C . TYR A 1 94 ? 21.658 -6.302 14.174 1.00 12.18 116 TYR A C 1
ATOM 715 O O . TYR A 1 94 ? 21.370 -6.639 13.020 1.00 12.35 116 TYR A O 1
ATOM 724 N N . SER A 1 95 ? 20.732 -5.912 15.044 1.00 11.74 117 SER A N 1
ATOM 725 C CA . SER A 1 95 ? 19.321 -5.963 14.658 1.00 11.46 117 SER A CA 1
ATOM 726 C C . SER A 1 95 ? 18.445 -5.081 15.509 1.00 11.41 117 SER A C 1
ATOM 727 O O . SER A 1 95 ? 18.805 -4.736 16.646 1.00 12.41 117 SER A O 1
ATOM 730 N N . VAL A 1 96 ? 17.296 -4.720 14.975 1.00 9.93 118 VAL A N 1
ATOM 731 C CA . VAL A 1 96 ? 16.241 -4.057 15.712 1.00 10.63 118 VAL A CA 1
ATOM 732 C C . VAL A 1 96 ? 14.936 -4.735 15.293 1.00 11.18 118 VAL A C 1
ATOM 733 O O . VAL A 1 96 ? 14.862 -5.367 14.220 1.00 10.31 118 VAL A O 1
ATOM 737 N N . GLY A 1 97 ? 13.897 -4.558 16.082 1.00 10.39 119 GLY A N 1
ATOM 738 C CA . GLY A 1 97 ? 12.616 -5.146 15.723 1.00 9.30 119 GLY A CA 1
ATOM 739 C C . GLY A 1 97 ? 11.993 -4.535 14.485 1.00 10.26 119 GLY A C 1
ATOM 740 O O . GLY A 1 97 ? 12.160 -3.347 14.213 1.00 10.57 119 GLY A O 1
ATOM 741 N N . SER A 1 98 ? 11.279 -5.355 13.714 1.00 9.03 120 SER A N 1
ATOM 742 C CA . SER A 1 98 ? 10.535 -4.985 12.523 1.00 8.58 120 SER A CA 1
ATOM 743 C C . SER A 1 98 ? 9.037 -4.902 12.841 1.00 10.10 120 SER A C 1
ATOM 744 O O . SER A 1 98 ? 8.353 -3.949 12.453 1.00 9.69 120 SER A O 1
ATOM 747 N N . PHE A 1 99 ? 8.510 -5.937 13.520 1.00 8.44 121 PHE A N 1
ATOM 748 C CA . PHE A 1 99 ? 7.124 -5.981 13.948 1.00 8.27 121 PHE A CA 1
ATOM 749 C C . PHE A 1 99 ? 6.953 -7.114 14.934 1.00 9.57 121 PHE A C 1
ATOM 750 O O . PHE A 1 99 ? 7.798 -8.034 14.962 1.00 9.31 121 PHE A O 1
ATOM 758 N N . TYR A 1 100 ? 5.862 -7.053 15.710 1.00 8.24 122 TYR A N 1
ATOM 759 C CA . TYR A 1 100 ? 5.565 -8.026 16.745 1.00 8.14 122 TYR A CA 1
ATOM 760 C C . TYR A 1 100 ? 4.339 -8.789 16.300 1.00 9.17 122 TYR A C 1
ATOM 761 O O . TYR A 1 100 ? 3.368 -8.189 15.814 1.00 9.62 122 TYR A O 1
ATOM 770 N N . TYR A 1 101 ? 4.359 -10.122 16.421 1.00 8.38 123 TYR A N 1
ATOM 771 C CA . TYR A 1 101 ? 3.266 -10.916 15.877 1.00 7.88 123 TYR A CA 1
ATOM 772 C C . TYR A 1 101 ? 2.940 -12.084 16.766 1.00 8.51 123 TYR A C 1
ATOM 773 O O . TYR A 1 101 ? 3.683 -12.384 17.701 1.00 8.21 123 TYR A O 1
ATOM 782 N N . SER A 1 102 ? 1.874 -12.815 16.400 1.00 7.77 124 SER A N 1
ATOM 783 C CA . SER A 1 102 ? 1.520 -14.033 17.086 1.00 7.93 124 SER A CA 1
ATOM 784 C C . SER A 1 102 ? 1.256 -15.154 16.109 1.00 8.69 124 SER A C 1
ATOM 785 O O . SER A 1 102 ? 0.770 -14.899 15.001 1.00 9.45 124 SER A O 1
ATOM 788 N N . PHE A 1 103 ? 1.521 -16.379 16.545 1.00 7.96 125 PHE A N 1
ATOM 789 C CA . PHE A 1 103 ? 0.949 -17.552 15.923 1.00 7.55 125 PHE A CA 1
ATOM 790 C C . PHE A 1 103 ? -0.423 -17.733 16.589 1.00 8.29 125 PHE A C 1
ATOM 791 O O . PHE A 1 103 ? -0.516 -17.735 17.824 1.00 8.59 125 PHE A O 1
ATOM 799 N N . VAL A 1 104 ? -1.456 -17.843 15.779 1.00 8.19 126 VAL A N 1
ATOM 800 C CA . VAL A 1 104 ? -2.844 -18.007 16.208 1.00 7.67 126 VAL A CA 1
ATOM 801 C C . VAL A 1 104 ? -3.450 -19.183 15.507 1.00 8.71 126 VAL A C 1
ATOM 802 O O . VAL A 1 104 ? -2.898 -19.717 14.528 1.00 8.51 126 VAL A O 1
ATOM 806 N N . ILE A 1 105 ? -4.645 -19.578 15.973 1.00 8.39 127 ILE A N 1
ATOM 807 C CA . ILE A 1 105 ? -5.329 -20.688 15.332 1.00 8.55 127 ILE A CA 1
ATOM 808 C C . ILE A 1 105 ? -6.319 -20.108 14.342 1.00 9.37 127 ILE A C 1
ATOM 809 O O . ILE A 1 105 ? -7.402 -19.626 14.733 1.00 10.23 127 ILE A O 1
ATOM 814 N N . GLY A 1 106 ? -5.920 -20.097 13.070 1.00 9.06 128 GLY A N 1
ATOM 815 C CA . GLY A 1 106 ? -6.788 -19.609 11.998 1.00 9.62 128 GLY A CA 1
ATOM 816 C C . GLY A 1 106 ? -7.707 -20.710 11.529 1.00 11.48 128 GLY A C 1
ATOM 817 O O . GLY A 1 106 ? -7.358 -21.898 11.594 1.00 10.92 128 GLY A O 1
ATOM 818 N N . CYS A 1 107 ? -8.916 -20.308 11.056 1.00 10.66 129 CYS A N 1
ATOM 819 C CA . CYS A 1 107 ? -9.885 -21.296 10.684 1.00 10.72 129 CYS A CA 1
ATOM 820 C C . CYS A 1 107 ? -10.802 -20.830 9.568 1.00 12.16 129 CYS A C 1
ATOM 821 O O . CYS A 1 107 ? -11.401 -19.763 9.659 1.00 12.50 129 CYS A O 1
ATOM 824 N N . ASN A 1 108 ? -10.992 -21.696 8.575 1.00 12.70 130 ASN A N 1
ATOM 825 C CA . ASN A 1 108 ? -11.973 -21.464 7.502 1.00 11.83 130 ASN A CA 1
ATOM 826 C C . ASN A 1 108 ? -13.294 -22.021 8.100 1.00 14.45 130 ASN A C 1
ATOM 827 O O . ASN A 1 108 ? -13.645 -23.211 7.959 1.00 13.57 130 ASN A O 1
ATOM 832 N N . VAL A 1 109 ? -13.959 -21.154 8.847 1.00 14.03 131 VAL A N 1
ATOM 833 C CA . VAL A 1 109 ? -15.108 -21.517 9.670 1.00 15.50 131 VAL A CA 1
ATOM 834 C C . VAL A 1 109 ? -16.248 -22.245 8.940 1.00 19.37 131 VAL A C 1
ATOM 835 O O . VAL A 1 109 ? -16.770 -23.245 9.438 1.00 17.69 131 VAL A O 1
ATOM 839 N N . ASP A 1 110 ? -16.565 -21.789 7.735 1.00 18.07 132 ASP A N 1
ATOM 840 C CA . ASP A 1 110 ? -17.679 -22.362 6.986 1.00 19.21 132 ASP A CA 1
ATOM 841 C C . ASP A 1 110 ? -17.382 -23.690 6.326 1.00 23.72 132 ASP A C 1
ATOM 842 O O . ASP A 1 110 ? -18.311 -24.312 5.811 1.00 25.33 132 ASP A O 1
ATOM 847 N N . SER A 1 111 ? -16.110 -24.153 6.359 1.00 16.32 133 SER A N 1
ATOM 848 C CA A SER A 1 111 ? -15.713 -25.413 5.736 0.50 15.13 133 SER A CA 1
ATOM 849 C CA B SER A 1 111 ? -15.718 -25.415 5.739 0.50 15.31 133 SER A CA 1
ATOM 850 C C . SER A 1 111 ? -15.595 -26.572 6.716 1.00 18.49 133 SER A C 1
ATOM 851 O O . SER A 1 111 ? -15.314 -27.702 6.307 1.00 20.04 133 SER A O 1
ATOM 856 N N . VAL A 1 112 ? -15.741 -26.286 8.022 1.00 16.45 134 VAL A N 1
ATOM 857 C CA . VAL A 1 112 ? -15.584 -27.310 9.036 1.00 16.14 134 VAL A CA 1
ATOM 858 C C . VAL A 1 112 ? -16.791 -27.340 9.967 1.00 16.85 134 VAL A C 1
ATOM 859 O O . VAL A 1 112 ? -17.470 -26.321 10.131 1.00 16.16 134 VAL A O 1
ATOM 863 N N . SER A 1 113 ? -16.969 -28.463 10.663 1.00 17.75 135 SER A N 1
ATOM 864 C CA . SER A 1 113 ? -18.045 -28.581 11.636 1.00 18.45 135 SER A CA 1
ATOM 865 C C . SER A 1 113 ? -17.783 -27.620 12.802 1.00 19.97 135 SER A C 1
ATOM 866 O O . SER A 1 113 ? -18.693 -26.937 13.264 1.00 19.57 135 SER A O 1
ATOM 869 N N . ALA A 1 114 ? -16.513 -27.526 13.245 1.00 16.18 136 ALA A N 1
ATOM 870 C CA . ALA A 1 114 ? -16.181 -26.650 14.370 1.00 14.73 136 ALA A CA 1
ATOM 871 C C . ALA A 1 114 ? -14.736 -26.180 14.249 1.00 13.88 136 ALA A C 1
ATOM 872 O O . ALA A 1 114 ? -13.857 -26.997 13.928 1.00 15.21 136 ALA A O 1
ATOM 874 N N . CYS A 1 115 ? -14.499 -24.904 14.569 1.00 13.41 137 CYS A N 1
ATOM 875 C CA . CYS A 1 115 ? -13.109 -24.415 14.595 1.00 12.25 137 CYS A CA 1
ATOM 876 C C . CYS A 1 115 ? -12.456 -24.794 15.907 1.00 13.98 137 CYS A C 1
ATOM 877 O O . CYS A 1 115 ? -13.015 -24.508 16.969 1.00 13.79 137 CYS A O 1
ATOM 880 N N . PRO A 1 116 ? -11.223 -25.305 15.869 1.00 11.79 138 PRO A N 1
ATOM 881 C CA . PRO A 1 116 ? -10.480 -25.516 17.118 1.00 11.73 138 PRO A CA 1
ATOM 882 C C . PRO A 1 116 ? -10.227 -24.154 17.775 1.00 12.44 138 PRO A C 1
ATOM 883 O O . PRO A 1 116 ? -9.904 -23.168 17.087 1.00 12.29 138 PRO A O 1
ATOM 887 N N . LYS A 1 117 ? -10.415 -24.085 19.100 1.00 10.79 139 LYS A N 1
ATOM 888 C CA . LYS A 1 117 ? -10.245 -22.862 19.841 1.00 10.28 139 LYS A CA 1
ATOM 889 C C . LYS A 1 117 ? -8.885 -22.896 20.543 1.00 12.03 139 LYS A C 1
ATOM 890 O O . LYS A 1 117 ? -8.227 -21.846 20.660 1.00 12.33 139 LYS A O 1
ATOM 896 N N . SER A 1 118 ? -8.490 -24.058 21.062 1.00 10.36 140 SER A N 1
ATOM 897 C CA . SER A 1 118 ? -7.254 -24.201 21.811 1.00 9.62 140 SER A CA 1
ATOM 898 C C . SER A 1 118 ? -6.212 -25.014 21.069 1.00 10.63 140 SER A C 1
ATOM 899 O O . SER A 1 118 ? -6.539 -25.732 20.121 1.00 10.49 140 SER A O 1
ATOM 902 N N . TRP A 1 119 ? -4.949 -24.979 21.561 1.00 9.42 141 TRP A N 1
ATOM 903 C CA . TRP A 1 119 ? -3.929 -25.838 20.968 1.00 9.84 141 TRP A CA 1
ATOM 904 C C . TRP A 1 119 ? -4.331 -27.295 21.187 1.00 10.29 141 TRP A C 1
ATOM 905 O O . TRP A 1 119 ? -4.165 -28.120 20.292 1.00 10.73 141 TRP A O 1
ATOM 916 N N . ALA A 1 120 ? -4.927 -27.593 22.375 1.00 10.36 142 ALA A N 1
ATOM 917 C CA . ALA A 1 120 ? -5.403 -28.965 22.596 1.00 10.35 142 ALA A CA 1
ATOM 918 C C . ALA A 1 120 ? -6.421 -29.373 21.526 1.00 11.21 142 ALA A C 1
ATOM 919 O O . ALA A 1 120 ? -6.307 -30.480 20.986 1.00 12.06 142 ALA A O 1
ATOM 921 N N . ASP A 1 121 ? -7.359 -28.484 21.168 1.00 10.32 143 ASP A N 1
ATOM 922 C CA . ASP A 1 121 ? -8.323 -28.806 20.114 1.00 10.67 143 ASP A CA 1
ATOM 923 C C . ASP A 1 121 ? -7.618 -29.080 18.789 1.00 12.44 143 ASP A C 1
ATOM 924 O O . ASP A 1 121 ? -7.958 -30.024 18.062 1.00 12.18 143 ASP A O 1
ATOM 929 N N . LEU A 1 122 ? -6.613 -28.215 18.465 1.00 11.11 144 LEU A N 1
ATOM 930 C CA . LEU A 1 122 ? -5.929 -28.359 17.181 1.00 10.69 144 LEU A CA 1
ATOM 931 C C . LEU A 1 122 ? -5.192 -29.689 17.102 1.00 11.62 144 LEU A C 1
ATOM 932 O O . LEU A 1 122 ? -5.009 -30.227 15.997 1.00 11.77 144 LEU A O 1
ATOM 937 N N . PHE A 1 123 ? -4.813 -30.255 18.239 1.00 11.28 145 PHE A N 1
ATOM 938 C CA . PHE A 1 123 ? -4.140 -31.539 18.292 1.00 11.23 145 PHE A CA 1
ATOM 939 C C . PHE A 1 123 ? -5.121 -32.715 18.485 1.00 13.90 145 PHE A C 1
ATOM 940 O O . PHE A 1 123 ? -4.662 -33.839 18.625 1.00 15.02 145 PHE A O 1
ATOM 948 N N . ASP A 1 124 ? -6.441 -32.457 18.414 1.00 13.39 146 ASP A N 1
ATOM 949 C CA . ASP A 1 124 ? -7.430 -33.525 18.619 1.00 14.11 146 ASP A CA 1
ATOM 950 C C . ASP A 1 124 ? -8.095 -33.841 17.282 1.00 14.53 146 ASP A C 1
ATOM 951 O O . ASP A 1 124 ? -9.061 -33.200 16.905 1.00 14.91 146 ASP A O 1
ATOM 956 N N . THR A 1 125 ? -7.553 -34.835 16.576 1.00 16.09 147 THR A N 1
ATOM 957 C CA . THR A 1 125 ? -8.092 -35.254 15.281 1.00 17.49 147 THR A CA 1
ATOM 958 C C . THR A 1 125 ? -9.416 -36.010 15.374 1.00 22.05 147 THR A C 1
ATOM 959 O O . THR A 1 125 ? -10.125 -36.062 14.379 1.00 23.09 147 THR A O 1
ATOM 963 N N . ALA A 1 126 ? -9.769 -36.564 16.552 1.00 18.52 148 ALA A N 1
ATOM 964 C CA . ALA A 1 126 ? -11.058 -37.260 16.667 1.00 19.01 148 ALA A CA 1
ATOM 965 C C . ALA A 1 126 ? -12.188 -36.238 16.703 1.00 21.24 148 ALA A C 1
ATOM 966 O O . ALA A 1 126 ? -13.182 -36.371 15.990 1.00 21.87 148 ALA A O 1
ATOM 968 N N . LYS A 1 127 ? -12.008 -35.192 17.501 1.00 17.18 149 LYS A N 1
ATOM 969 C CA . LYS A 1 127 ? -13.003 -34.169 17.685 1.00 16.44 149 LYS A CA 1
ATOM 970 C C . LYS A 1 127 ? -13.004 -33.127 16.582 1.00 18.14 149 LYS A C 1
ATOM 971 O O . LYS A 1 127 ? -14.045 -32.544 16.280 1.00 19.57 149 LYS A O 1
ATOM 977 N N . PHE A 1 128 ? -11.819 -32.856 15.998 1.00 15.55 150 PHE A N 1
ATOM 978 C CA . PHE A 1 128 ? -11.661 -31.850 14.947 1.00 14.75 150 PHE A CA 1
ATOM 979 C C . PHE A 1 128 ? -10.954 -32.547 13.816 1.00 18.41 150 PHE A C 1
ATOM 980 O O . PHE A 1 128 ? -9.733 -32.443 13.676 1.00 16.13 150 PHE A O 1
ATOM 988 N N . PRO A 1 129 ? -11.704 -33.333 13.018 1.00 15.12 151 PRO A N 1
ATOM 989 C CA . PRO A 1 129 ? -11.046 -34.152 11.994 1.00 14.33 151 PRO A CA 1
ATOM 990 C C . PRO A 1 129 ? -10.430 -33.400 10.831 1.00 15.47 151 PRO A C 1
ATOM 991 O O . PRO A 1 129 ? -10.808 -32.271 10.557 1.00 15.83 151 PRO A O 1
ATOM 995 N N . GLY A 1 130 ? -9.511 -34.079 10.153 1.00 14.98 152 GLY A N 1
ATOM 996 C CA . GLY A 1 130 ? -8.966 -33.603 8.900 1.00 14.29 152 GLY A CA 1
ATOM 997 C C . GLY A 1 130 ? -7.572 -33.033 8.963 1.00 14.59 152 GLY A C 1
ATOM 998 O O . GLY A 1 130 ? -6.843 -33.226 9.938 1.00 13.98 152 GLY A O 1
ATOM 999 N N . LYS A 1 131 ? -7.210 -32.351 7.887 1.00 13.46 153 LYS A N 1
ATOM 1000 C CA A LYS A 1 131 ? -5.864 -31.796 7.809 0.50 12.54 153 LYS A CA 1
ATOM 1001 C CA B LYS A 1 131 ? -5.880 -31.771 7.764 0.50 12.78 153 LYS A CA 1
ATOM 1002 C C . LYS A 1 131 ? -5.747 -30.492 8.564 1.00 14.06 153 LYS A C 1
ATOM 1003 O O . LYS A 1 131 ? -6.693 -29.725 8.644 1.00 13.19 153 LYS A O 1
ATOM 1014 N N . ARG A 1 132 ? -4.579 -30.287 9.155 1.00 11.35 154 ARG A N 1
ATOM 1015 C CA . ARG A 1 132 ? -4.260 -29.062 9.882 1.00 10.83 154 ARG A CA 1
ATOM 1016 C C . ARG A 1 132 ? -2.904 -28.615 9.405 1.00 11.01 154 ARG A C 1
ATOM 1017 O O . ARG A 1 132 ? -2.095 -29.439 8.991 1.00 11.21 154 ARG A O 1
ATOM 1025 N N . THR A 1 133 ? -2.656 -27.305 9.472 1.00 9.70 155 THR A N 1
ATOM 1026 C CA . THR A 1 133 ? -1.400 -26.773 8.928 1.00 9.01 155 THR A CA 1
ATOM 1027 C C . THR A 1 133 ? -0.530 -26.092 9.965 1.00 10.28 155 THR A C 1
ATOM 1028 O O . THR A 1 133 ? -1.014 -25.404 10.879 1.00 10.00 155 THR A O 1
ATOM 1032 N N . PHE A 1 134 ? 0.765 -26.304 9.812 1.00 8.56 156 PHE A N 1
ATOM 1033 C CA . PHE A 1 134 ? 1.798 -25.756 10.702 1.00 7.67 156 PHE A CA 1
ATOM 1034 C C . PHE A 1 134 ? 2.965 -25.315 9.849 1.00 9.26 156 PHE A C 1
ATOM 1035 O O . PHE A 1 134 ? 3.180 -25.861 8.746 1.00 9.13 156 PHE A O 1
ATOM 1043 N N . TYR A 1 135 ? 3.775 -24.410 10.411 1.00 7.82 157 TYR A N 1
ATOM 1044 C CA . TYR A 1 135 ? 4.959 -23.875 9.733 1.00 7.64 157 TYR A CA 1
ATOM 1045 C C . TYR A 1 135 ? 5.994 -24.957 9.526 1.00 9.22 157 TYR A C 1
ATOM 1046 O O . TYR A 1 135 ? 6.357 -25.692 10.450 1.00 9.10 157 TYR A O 1
ATOM 1055 N N . LYS A 1 136 ? 6.520 -25.014 8.298 1.00 8.95 158 LYS A N 1
ATOM 1056 C CA . LYS A 1 136 ? 7.462 -26.047 7.942 1.00 8.32 158 LYS A CA 1
ATOM 1057 C C . LYS A 1 136 ? 8.833 -25.927 8.562 1.00 10.51 158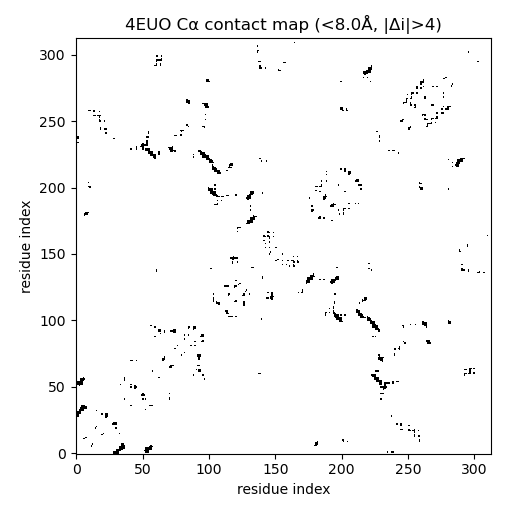 LYS A C 1
ATOM 1058 O O . LYS A 1 136 ? 9.493 -26.954 8.846 1.00 10.51 158 LYS A O 1
ATOM 1064 N N . TRP A 1 137 ? 9.320 -24.697 8.697 1.00 9.35 159 TRP A N 1
ATOM 1065 C CA . TRP A 1 137 ? 10.720 -24.443 9.019 1.00 9.62 159 TRP A CA 1
ATOM 1066 C C . TRP A 1 137 ? 11.002 -24.363 10.488 1.00 9.38 159 TRP A C 1
ATOM 1067 O O . TRP A 1 137 ? 10.141 -23.959 11.278 1.00 10.55 159 TRP A O 1
ATOM 1078 N N . SER A 1 138 ? 12.215 -24.757 10.884 1.00 9.49 160 SER A N 1
ATOM 1079 C CA . SER A 1 138 ? 12.591 -24.711 12.286 1.00 9.58 160 SER A CA 1
ATOM 1080 C C . SER A 1 138 ? 12.569 -23.292 12.799 1.00 10.09 160 SER A C 1
ATOM 1081 O O . SER A 1 138 ? 13.353 -22.447 12.361 1.00 10.89 160 SER A O 1
ATOM 1084 N N . ALA A 1 139 ? 11.655 -23.023 13.745 1.00 8.83 161 ALA A N 1
ATOM 1085 C CA . ALA A 1 139 ? 11.510 -21.670 14.295 1.00 8.90 161 ALA A CA 1
ATOM 1086 C C . ALA A 1 139 ? 10.588 -21.756 15.485 1.00 9.59 161 ALA A C 1
ATOM 1087 O O . ALA A 1 139 ? 9.727 -22.645 15.524 1.00 8.96 161 ALA A O 1
ATOM 1089 N N . PRO A 1 140 ? 10.673 -20.822 16.426 1.00 8.32 162 PRO A N 1
ATOM 1090 C CA . PRO A 1 140 ? 9.721 -20.799 17.527 1.00 8.45 162 PRO A CA 1
ATOM 1091 C C . PRO A 1 140 ? 8.279 -20.891 17.063 1.00 8.66 162 PRO A C 1
ATOM 1092 O O . PRO A 1 140 ? 7.891 -20.278 16.056 1.00 8.32 162 PRO A O 1
ATOM 1096 N N . GLY A 1 141 ? 7.501 -21.718 17.768 1.00 8.26 163 GLY A N 1
ATOM 1097 C CA . GLY A 1 141 ? 6.061 -21.775 17.547 1.00 9.20 163 GLY A CA 1
ATOM 1098 C C . GLY A 1 141 ? 5.443 -23.156 17.616 1.00 9.09 163 GLY A C 1
ATOM 1099 O O . GLY A 1 141 ? 4.597 -23.425 18.479 1.00 8.72 163 GLY A O 1
ATOM 1100 N N . VAL A 1 142 ? 5.817 -24.043 16.680 1.00 8.13 164 VAL A N 1
ATOM 1101 C CA . VAL A 1 142 ? 5.153 -25.355 16.600 1.00 7.77 164 VAL A CA 1
ATOM 1102 C C . VAL A 1 142 ? 5.495 -26.211 17.808 1.00 9.64 164 VAL A C 1
ATOM 1103 O O . VAL A 1 142 ? 4.599 -26.849 18.397 1.00 9.30 164 VAL A O 1
ATOM 1107 N N . ILE A 1 143 ? 6.765 -26.248 18.209 1.00 8.81 165 ILE A N 1
ATOM 1108 C CA . ILE A 1 143 ? 7.148 -27.054 19.370 1.00 8.82 165 ILE A CA 1
ATOM 1109 C C . ILE A 1 143 ? 6.410 -26.534 20.609 1.00 10.31 165 ILE A C 1
ATOM 1110 O O . ILE A 1 143 ? 5.867 -27.327 21.375 1.00 9.69 165 ILE A O 1
ATOM 1115 N N . GLU A 1 144 ? 6.369 -25.213 20.804 1.00 9.11 166 GLU A N 1
ATOM 1116 C CA . GLU A 1 144 ? 5.657 -24.653 21.942 1.00 8.65 166 GLU A CA 1
ATOM 1117 C C . GLU A 1 144 ? 4.163 -24.983 21.876 1.00 10.61 166 GLU A C 1
ATOM 1118 O O . GLU A 1 144 ? 3.583 -25.383 22.887 1.00 10.44 166 GLU A O 1
ATOM 1124 N N . ALA A 1 145 ? 3.549 -24.894 20.698 1.00 9.57 167 ALA A N 1
ATOM 1125 C CA . ALA A 1 145 ? 2.130 -25.226 20.589 1.00 9.29 167 ALA A CA 1
ATOM 1126 C C . ALA A 1 145 ? 1.892 -26.693 20.951 1.00 11.32 167 ALA A C 1
ATOM 1127 O O . ALA A 1 145 ? 0.899 -26.991 21.644 1.00 10.41 167 ALA A O 1
ATOM 1129 N N . ALA A 1 146 ? 2.762 -27.613 20.499 1.00 9.49 168 ALA A N 1
ATOM 1130 C CA . ALA A 1 146 ? 2.617 -29.036 20.839 1.00 9.95 168 ALA A CA 1
ATOM 1131 C C . ALA A 1 146 ? 2.721 -29.223 22.364 1.00 11.55 168 ALA A C 1
ATOM 1132 O O . ALA A 1 146 ? 1.931 -29.984 22.950 1.00 11.31 168 ALA A O 1
ATOM 1134 N N . LEU A 1 147 ? 3.648 -28.528 23.014 1.00 10.09 169 LEU A N 1
ATOM 1135 C CA . LEU A 1 147 ? 3.826 -28.662 24.450 1.00 10.74 169 LEU A CA 1
ATOM 1136 C C . LEU A 1 147 ? 2.621 -28.103 25.180 1.00 12.12 169 LEU A C 1
ATOM 1137 O O . LEU A 1 147 ? 2.144 -28.742 26.141 1.00 12.53 169 LEU A O 1
ATOM 1142 N N . LEU A 1 148 ? 2.098 -26.955 24.739 1.00 10.83 170 LEU A N 1
ATOM 1143 C CA . LEU A 1 148 ? 0.889 -26.385 25.350 1.00 10.44 170 LEU A CA 1
ATOM 1144 C C . LEU A 1 148 ? -0.282 -27.313 25.159 1.00 13.01 170 LEU A C 1
ATOM 1145 O O . LEU A 1 148 ? -1.054 -27.503 26.113 1.00 13.64 170 LEU A O 1
ATOM 1150 N N . ALA A 1 149 ? -0.430 -27.906 23.980 1.00 11.12 171 ALA A N 1
ATOM 1151 C CA . ALA A 1 149 ? -1.517 -28.849 23.700 1.00 11.61 171 ALA A CA 1
ATOM 1152 C C . ALA A 1 149 ? -1.383 -30.071 24.594 1.00 14.69 171 ALA A C 1
ATOM 1153 O O . ALA A 1 149 ? -2.411 -30.697 24.917 1.00 15.00 171 ALA A O 1
ATOM 1155 N N . ASP A 1 150 ? -0.146 -30.415 25.005 1.00 12.46 172 ASP A N 1
ATOM 1156 C CA . ASP A 1 150 ? 0.151 -31.560 25.867 1.00 12.85 172 ASP A CA 1
ATOM 1157 C C . ASP A 1 150 ? 0.089 -31.199 27.359 1.00 15.59 172 ASP A C 1
ATOM 1158 O O . ASP A 1 150 ? 0.508 -32.010 28.189 1.00 17.67 172 ASP A O 1
ATOM 1163 N N . GLY A 1 151 ? -0.384 -30.010 27.688 1.00 13.66 173 GLY A N 1
ATOM 1164 C CA . GLY A 1 151 ? -0.613 -29.638 29.077 1.00 14.71 173 GLY A CA 1
ATOM 1165 C C . GLY A 1 151 ? 0.478 -28.856 29.773 1.00 18.72 173 GLY A C 1
ATOM 1166 O O . GLY A 1 151 ? 0.302 -28.514 30.946 1.00 19.25 173 GLY A O 1
ATOM 1167 N N . VAL A 1 152 ? 1.621 -28.548 29.083 1.00 14.97 174 VAL A N 1
ATOM 1168 C CA . VAL A 1 152 ? 2.677 -27.702 29.676 1.00 14.04 174 VAL A CA 1
ATOM 1169 C C . VAL A 1 152 ? 2.119 -26.294 29.858 1.00 17.39 174 VAL A C 1
ATOM 1170 O O . VAL A 1 152 ? 1.502 -25.758 28.935 1.00 17.05 174 VAL A O 1
ATOM 1174 N N . THR A 1 153 ? 2.327 -25.691 31.050 1.00 18.13 175 THR A N 1
ATOM 1175 C CA . THR A 1 153 ? 1.825 -24.341 31.264 1.00 18.38 175 THR A CA 1
ATOM 1176 C C . THR A 1 153 ? 2.757 -23.343 30.618 1.00 21.39 175 THR A C 1
ATOM 1177 O O . THR A 1 153 ? 3.956 -23.622 30.447 1.00 20.77 175 THR A O 1
ATOM 1181 N N . ALA A 1 154 ? 2.221 -22.197 30.255 1.00 20.34 176 ALA A N 1
ATOM 1182 C CA . ALA A 1 154 ? 2.955 -21.160 29.551 1.00 21.86 176 ALA A CA 1
ATOM 1183 C C . ALA A 1 154 ? 4.279 -20.828 30.204 1.00 27.68 176 ALA A C 1
ATOM 1184 O O . ALA A 1 154 ? 5.308 -20.854 29.534 1.00 30.93 176 ALA A O 1
ATOM 1186 N N . ASP A 1 155 ? 4.285 -20.632 31.527 1.00 20.34 177 ASP A N 1
ATOM 1187 C CA . ASP A 1 155 ? 5.511 -20.260 32.210 1.00 20.14 177 ASP A CA 1
ATOM 1188 C C . ASP A 1 155 ? 6.540 -21.358 32.381 1.00 22.01 177 ASP A C 1
ATOM 1189 O O . ASP A 1 155 ? 7.641 -21.055 32.837 1.00 20.81 177 ASP A O 1
ATOM 1194 N N . LYS A 1 156 ? 6.230 -22.598 31.972 1.00 17.99 178 LYS A N 1
ATOM 1195 C CA . LYS A 1 156 ? 7.155 -23.721 32.150 1.00 16.93 178 LYS A CA 1
ATOM 1196 C C . LYS A 1 156 ? 7.639 -24.319 30.816 1.00 15.69 178 LYS A C 1
ATOM 1197 O O . LYS A 1 156 ? 8.161 -25.427 30.800 1.00 15.25 178 LYS A O 1
ATOM 1203 N N . LEU A 1 157 ? 7.531 -23.575 29.718 1.00 13.06 179 LEU A N 1
ATOM 1204 C CA . LEU A 1 157 ? 7.942 -24.110 28.425 1.00 12.03 179 LEU A CA 1
ATOM 1205 C C . LEU A 1 157 ? 9.434 -24.298 28.282 1.00 12.60 179 LEU A C 1
ATOM 1206 O O . LEU A 1 157 ? 9.853 -25.241 27.628 1.00 12.42 179 LEU A O 1
ATOM 1211 N N . TYR A 1 158 ? 10.230 -23.382 28.854 1.00 11.84 180 TYR A N 1
ATOM 1212 C CA . TYR A 1 158 ? 11.671 -23.394 28.658 1.00 11.94 180 TYR A CA 1
ATOM 1213 C C . TYR A 1 158 ? 12.450 -23.888 29.870 1.00 13.14 180 TYR A C 1
ATOM 1214 O O . TYR A 1 158 ? 12.103 -23.519 30.995 1.00 13.97 180 TYR A O 1
ATOM 1223 N N . PRO A 1 159 ? 13.494 -24.710 29.680 1.00 11.85 181 PRO A N 1
ATOM 1224 C CA . PRO A 1 159 ? 14.007 -25.221 28.398 1.00 11.64 181 PRO A CA 1
ATOM 1225 C C . PRO A 1 159 ? 13.048 -26.193 27.744 1.00 12.87 181 PRO A C 1
ATOM 1226 O O . PRO A 1 159 ? 12.339 -26.924 28.418 1.00 12.29 181 PRO A O 1
ATOM 1230 N N . LEU A 1 160 ? 13.025 -26.204 26.428 1.00 11.90 182 LEU A N 1
ATOM 1231 C CA . LEU A 1 160 ? 12.073 -27.031 25.718 1.00 11.45 182 LEU A CA 1
ATOM 1232 C C . LEU A 1 160 ? 12.285 -28.514 25.926 1.00 12.46 182 LEU A C 1
ATOM 1233 O O . LEU A 1 160 ? 13.416 -28.978 25.846 1.00 14.58 182 LEU A O 1
ATOM 1238 N N . ASP A 1 161 ? 11.191 -29.265 26.128 1.00 11.72 183 ASP A N 1
ATOM 1239 C CA . ASP A 1 161 ? 11.259 -30.716 26.170 1.00 11.38 183 ASP A CA 1
ATOM 1240 C C . ASP A 1 161 ? 10.958 -31.196 24.736 1.00 12.57 183 ASP A C 1
ATOM 1241 O O . ASP A 1 161 ? 9.796 -31.410 24.346 1.00 12.51 183 ASP A O 1
ATOM 1246 N N . LEU A 1 162 ? 12.012 -31.322 23.938 1.00 12.64 184 LEU A N 1
ATOM 1247 C CA . LEU A 1 162 ? 11.846 -31.656 22.531 1.00 12.28 184 LEU A CA 1
ATOM 1248 C C . LEU A 1 162 ? 11.250 -33.035 22.334 1.00 15.00 184 LEU A C 1
ATOM 1249 O O . LEU A 1 162 ? 10.340 -33.182 21.513 1.00 14.36 184 LEU A O 1
ATOM 1254 N N . ASP A 1 163 ? 11.674 -34.034 23.135 1.00 14.72 185 ASP A N 1
ATOM 1255 C CA . ASP A 1 163 ? 11.135 -35.387 23.010 1.00 15.58 185 ASP A CA 1
ATOM 1256 C C . ASP A 1 163 ? 9.657 -35.390 23.257 1.00 15.56 185 ASP A C 1
ATOM 1257 O O . ASP A 1 163 ? 8.906 -36.018 22.504 1.00 14.42 185 ASP A O 1
ATOM 1262 N N . ARG A 1 164 ? 9.211 -34.630 24.260 1.00 13.16 186 ARG A N 1
ATOM 1263 C CA . ARG A 1 164 ? 7.794 -34.578 24.571 1.00 12.72 186 ARG A CA 1
ATOM 1264 C C . ARG A 1 164 ? 7.027 -33.890 23.422 1.00 13.72 186 ARG A C 1
ATOM 1265 O O . ARG A 1 164 ? 5.950 -34.338 23.032 1.00 13.27 186 ARG A O 1
ATOM 1273 N N . ALA A 1 165 ? 7.578 -32.784 22.885 1.00 12.15 187 ALA A N 1
ATOM 1274 C CA . ALA A 1 165 ? 6.938 -32.083 21.784 1.00 11.65 187 ALA A CA 1
ATOM 1275 C C . ALA A 1 165 ? 6.819 -32.983 20.567 1.00 13.03 187 ALA A C 1
ATOM 1276 O O . ALA A 1 165 ? 5.754 -33.018 19.938 1.00 11.64 187 ALA A O 1
ATOM 1278 N N . PHE A 1 166 ? 7.884 -33.717 20.226 1.00 12.14 188 PHE A N 1
ATOM 1279 C CA . PHE A 1 166 ? 7.846 -34.583 19.051 1.00 11.94 188 PHE A CA 1
ATOM 1280 C C . PHE A 1 166 ? 6.878 -35.749 19.246 1.00 14.69 188 PHE A C 1
ATOM 1281 O O . PHE A 1 166 ? 6.170 -36.121 18.302 1.00 13.97 188 PHE A O 1
ATOM 1289 N N . LYS A 1 167 ? 6.799 -36.296 20.487 1.00 12.84 189 LYS A N 1
ATOM 1290 C CA . LYS A 1 167 ? 5.803 -37.357 20.730 1.00 14.05 189 LYS A CA 1
ATOM 1291 C C . LYS A 1 167 ? 4.386 -36.827 20.536 1.00 15.94 189 LYS A C 1
ATOM 1292 O O . LYS A 1 167 ? 3.547 -37.520 19.959 1.00 14.92 189 LYS A O 1
ATOM 1298 N N . LYS A 1 168 ? 4.116 -35.585 20.973 1.00 12.97 190 LYS A N 1
ATOM 1299 C CA . LYS A 1 168 ? 2.800 -34.993 20.798 1.00 12.35 190 LYS A CA 1
ATOM 1300 C C . LYS A 1 168 ? 2.527 -34.732 19.296 1.00 13.53 190 LYS A C 1
ATOM 1301 O O . LYS A 1 168 ? 1.440 -35.016 18.795 1.00 13.30 190 LYS A O 1
ATOM 1307 N N . LEU A 1 169 ? 3.515 -34.204 18.574 1.00 11.57 191 LEU A N 1
ATOM 1308 C CA . LEU A 1 169 ? 3.365 -34.002 17.125 1.00 11.50 191 LEU A CA 1
ATOM 1309 C C . LEU A 1 169 ? 3.147 -35.326 16.380 1.00 13.84 191 LEU A C 1
ATOM 1310 O O . LEU A 1 169 ? 2.366 -35.369 15.443 1.00 12.71 191 LEU A O 1
ATOM 1315 N N . ASP A 1 170 ? 3.796 -36.420 16.837 1.00 12.18 192 ASP A N 1
ATOM 1316 C CA . ASP A 1 170 ? 3.612 -37.733 16.202 1.00 12.81 192 ASP A CA 1
ATOM 1317 C C . ASP A 1 170 ? 2.161 -38.165 16.218 1.00 14.90 192 ASP A C 1
ATOM 1318 O O . ASP A 1 170 ? 1.750 -38.875 15.287 1.00 15.93 192 ASP A O 1
ATOM 1323 N N . THR A 1 171 ? 1.367 -37.759 17.243 1.00 14.56 193 THR A N 1
ATOM 1324 C CA . THR A 1 171 ? -0.035 -38.175 17.308 1.00 14.17 193 THR A CA 1
ATOM 1325 C C . THR A 1 171 ? -0.884 -37.625 16.161 1.00 17.17 193 THR A C 1
ATOM 1326 O O . THR A 1 171 ? -1.984 -38.146 15.902 1.00 18.30 193 THR A O 1
ATOM 1330 N N . ILE A 1 172 ? -0.408 -36.552 15.471 1.00 13.64 194 ILE A N 1
ATOM 1331 C CA . ILE A 1 172 ? -1.182 -35.948 14.390 1.00 13.15 194 ILE A CA 1
ATOM 1332 C C . ILE A 1 172 ? -0.363 -35.797 13.123 1.00 14.18 194 ILE A C 1
ATOM 1333 O O . ILE A 1 172 ? -0.872 -35.208 12.170 1.00 14.06 194 ILE A O 1
ATOM 1338 N N . LYS A 1 173 ? 0.873 -36.323 13.100 1.00 13.33 195 LYS A N 1
ATOM 1339 C CA . LYS A 1 173 ? 1.812 -36.105 12.006 1.00 13.32 195 LYS A CA 1
ATOM 1340 C C . LYS A 1 173 ? 1.236 -36.364 10.625 1.00 15.53 195 LYS A C 1
ATOM 1341 O O . LYS A 1 173 ? 1.446 -35.559 9.721 1.00 14.39 195 LYS A O 1
ATOM 1347 N N . SER A 1 174 ? 0.497 -37.477 10.447 1.00 15.05 196 SER A N 1
ATOM 1348 C CA . SER A 1 174 ? -0.041 -37.796 9.116 1.00 15.60 196 SER A CA 1
ATOM 1349 C C . SER A 1 174 ? -1.143 -36.852 8.680 1.00 15.93 196 SER A C 1
ATOM 1350 O O . SER A 1 174 ? -1.541 -36.858 7.514 1.00 16.97 196 SER A O 1
ATOM 1353 N N . ASP A 1 175 ? -1.653 -36.021 9.608 1.00 13.51 197 ASP A N 1
ATOM 1354 C CA . ASP A 1 175 ? -2.701 -35.063 9.284 1.00 13.15 197 ASP A CA 1
ATOM 1355 C C . ASP A 1 175 ? -2.190 -33.627 9.130 1.00 12.19 197 ASP A C 1
ATOM 1356 O O . ASP A 1 175 ? -2.984 -32.704 8.951 1.00 13.74 197 ASP A O 1
ATOM 1361 N N . ILE A 1 176 ? -0.862 -33.478 9.114 1.00 11.73 198 ILE A N 1
ATOM 1362 C CA . ILE A 1 176 ? -0.278 -32.147 8.923 1.00 10.73 198 ILE A CA 1
ATOM 1363 C C . ILE A 1 176 ? 0.010 -31.883 7.431 1.00 12.22 198 ILE A C 1
ATOM 1364 O O . ILE A 1 176 ? 0.634 -32.727 6.743 1.00 11.71 198 ILE A O 1
ATOM 1369 N N . ILE A 1 177 ? -0.353 -30.700 6.961 1.00 11.22 199 ILE A N 1
ATOM 1370 C CA . ILE A 1 177 ? 0.114 -30.191 5.683 1.00 9.88 199 ILE A CA 1
ATOM 1371 C C . ILE A 1 177 ? 0.959 -28.958 6.106 1.00 11.80 199 ILE A C 1
ATOM 1372 O O . ILE A 1 177 ? 0.438 -28.053 6.791 1.00 11.19 199 ILE A O 1
ATOM 1377 N N . TRP A 1 178 ? 2.222 -28.923 5.734 1.00 10.54 200 TRP A N 1
ATOM 1378 C CA . TRP A 1 178 ? 3.108 -27.854 6.166 1.00 9.78 200 TRP A CA 1
ATOM 1379 C C . TRP A 1 178 ? 2.985 -26.628 5.299 1.00 11.00 200 TRP A C 1
ATOM 1380 O O . TRP A 1 178 ? 2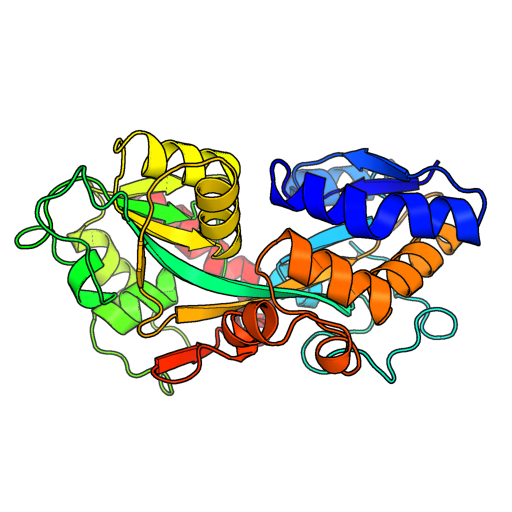.757 -26.757 4.094 1.00 11.53 200 TRP A O 1
ATOM 1391 N N . TRP A 1 179 ? 3.111 -25.431 5.912 1.00 9.58 201 TRP A N 1
ATOM 1392 C CA . TRP A 1 179 ? 3.175 -24.196 5.117 1.00 9.06 201 TRP A CA 1
ATOM 1393 C C . TRP A 1 179 ? 4.605 -23.692 5.136 1.00 9.26 201 TRP A C 1
ATOM 1394 O O . TRP A 1 179 ? 5.240 -23.554 6.190 1.00 9.41 201 TRP A O 1
ATOM 1405 N N . SER A 1 180 ? 5.122 -23.429 3.915 1.00 9.30 202 SER A N 1
ATOM 1406 C CA . SER A 1 180 ? 6.498 -22.946 3.751 1.00 10.05 202 SER A CA 1
ATOM 1407 C C . SER A 1 180 ? 6.615 -21.452 3.881 1.00 10.17 202 SER A C 1
ATOM 1408 O O . SER A 1 180 ? 7.720 -20.947 4.081 1.00 12.31 202 SER A O 1
ATOM 1411 N N . GLY A 1 181 ? 5.529 -20.752 3.670 1.00 8.88 203 GLY A N 1
ATOM 1412 C CA . GLY A 1 181 ? 5.539 -19.301 3.720 1.00 10.25 203 GLY A CA 1
ATOM 1413 C C . GLY A 1 181 ? 4.143 -18.783 3.894 1.00 9.46 203 GLY A C 1
ATOM 1414 O O . GLY A 1 181 ? 3.171 -19.544 3.920 1.00 9.87 203 GLY A O 1
ATOM 1415 N N . GLY A 1 182 ? 4.040 -17.468 3.987 1.00 9.88 204 GLY A N 1
ATOM 1416 C CA . GLY A 1 182 ? 2.774 -16.835 4.318 1.00 10.43 204 GLY A CA 1
ATOM 1417 C C . GLY A 1 182 ? 1.658 -17.075 3.331 1.00 10.69 204 GLY A C 1
ATOM 1418 O O . GLY A 1 182 ? 0.554 -17.443 3.716 1.00 9.87 204 GLY A O 1
ATOM 1419 N N . ALA A 1 183 ? 1.961 -16.907 2.035 1.00 10.69 205 ALA A N 1
ATOM 1420 C CA . ALA A 1 183 ? 0.920 -17.100 1.022 1.00 9.18 205 ALA A CA 1
ATOM 1421 C C . ALA A 1 183 ? 0.425 -18.544 0.983 1.00 10.08 205 ALA A C 1
ATOM 1422 O O . ALA A 1 183 ? -0.777 -18.774 0.828 1.00 10.56 205 ALA A O 1
ATOM 1424 N N . GLN A 1 184 ? 1.331 -19.517 1.196 1.00 9.37 206 GLN A N 1
ATOM 1425 C CA . GLN A 1 184 ? 0.890 -20.908 1.254 1.00 10.12 206 GLN A CA 1
ATOM 1426 C C . GLN A 1 184 ? -0.005 -21.143 2.458 1.00 11.44 206 GLN A C 1
ATOM 1427 O O . GLN A 1 184 ? -0.999 -21.879 2.328 1.00 11.23 206 GLN A O 1
ATOM 1433 N N . SER A 1 185 ? 0.287 -20.504 3.634 1.00 9.82 207 SER A N 1
ATOM 1434 C CA . SER A 1 185 ? -0.632 -20.684 4.751 1.00 9.48 207 SER A CA 1
ATOM 1435 C C . SER A 1 185 ? -2.002 -20.139 4.429 1.00 10.45 207 SER A C 1
ATOM 1436 O O . SER A 1 185 ? -3.019 -20.751 4.790 1.00 10.84 207 SER A O 1
ATOM 1439 N N . GLN A 1 186 ? -2.032 -19.004 3.710 1.00 9.88 208 GLN A N 1
ATOM 1440 C CA . GLN A 1 186 ? -3.301 -18.408 3.324 1.00 9.64 208 GLN A CA 1
ATOM 1441 C C . GLN A 1 186 ? -4.058 -19.295 2.334 1.00 11.58 208 GLN A C 1
ATOM 1442 O O . GLN A 1 186 ? -5.264 -19.485 2.481 1.00 11.09 208 GLN A O 1
ATOM 1448 N N . GLN A 1 187 ? -3.338 -19.879 1.364 1.00 10.54 209 GLN A N 1
ATOM 1449 C CA . GLN A 1 187 ? -3.984 -20.790 0.395 1.00 10.52 209 GLN A CA 1
ATOM 1450 C C . GLN A 1 187 ? -4.558 -22.001 1.114 1.00 12.63 209 GLN A C 1
ATOM 1451 O O . GLN A 1 187 ? -5.683 -22.393 0.810 1.00 13.28 209 GLN A O 1
ATOM 1457 N N . LEU A 1 188 ? -3.790 -22.623 2.011 1.00 11.31 210 LEU A N 1
ATOM 1458 C CA . LEU A 1 188 ? -4.251 -23.811 2.694 1.00 10.85 210 LEU A CA 1
ATOM 1459 C C . LEU A 1 188 ? -5.507 -23.566 3.501 1.00 12.49 210 LEU A C 1
ATOM 1460 O O . LEU A 1 188 ? -6.445 -24.380 3.427 1.00 12.72 210 LEU A O 1
ATOM 1465 N N . ILE A 1 189 ? -5.572 -22.453 4.251 1.00 10.63 211 ILE A N 1
ATOM 1466 C CA . ILE A 1 189 ? -6.748 -22.125 5.032 1.00 10.65 211 ILE A CA 1
ATOM 1467 C C . ILE A 1 189 ? -7.906 -21.785 4.079 1.00 13.46 211 ILE A C 1
ATOM 1468 O O . ILE A 1 189 ? -8.995 -22.373 4.203 1.00 14.13 211 ILE A O 1
ATOM 1473 N N . ALA A 1 190 ? -7.698 -20.828 3.152 1.00 12.48 212 ALA A N 1
ATOM 1474 C CA . ALA A 1 190 ? -8.790 -20.361 2.303 1.00 12.51 212 ALA A CA 1
ATOM 1475 C C . ALA A 1 190 ? -9.392 -21.459 1.416 1.00 13.29 212 ALA A C 1
ATOM 1476 O O . ALA A 1 190 ? -10.612 -21.445 1.199 1.00 16.09 212 ALA A O 1
ATOM 1478 N N . SER A 1 191 ? -8.588 -22.397 0.974 1.00 12.08 213 SER A N 1
ATOM 1479 C CA . SER A 1 191 ? -9.046 -23.482 0.088 1.00 12.14 213 SER A CA 1
ATOM 1480 C C . SER A 1 191 ? -9.696 -24.617 0.875 1.00 16.08 213 SER A C 1
ATOM 1481 O O . SER A 1 191 ? -10.255 -25.542 0.265 1.00 15.29 213 SER A O 1
ATOM 1484 N N . ALA A 1 192 ? -9.535 -24.613 2.213 1.00 12.82 214 ALA A N 1
ATOM 1485 C CA . ALA A 1 192 ? -9.952 -25.690 3.099 1.00 12.72 214 ALA A CA 1
ATOM 1486 C C . ALA A 1 192 ? -9.171 -26.972 2.807 1.00 13.98 214 ALA A C 1
ATOM 1487 O O . ALA A 1 192 ? -9.539 -28.038 3.297 1.00 13.83 214 ALA A O 1
ATOM 1489 N N . GLU A 1 193 ? -8.012 -26.872 2.113 1.00 12.70 215 GLU A N 1
ATOM 1490 C CA . GLU A 1 193 ? -7.139 -28.032 1.976 1.00 13.42 215 GLU A CA 1
ATOM 1491 C C . GLU A 1 193 ? -6.627 -28.398 3.389 1.00 13.22 215 GLU A C 1
ATOM 1492 O O . GLU A 1 193 ? -6.459 -29.556 3.715 1.00 13.79 215 GLU A O 1
ATOM 1498 N N . ALA A 1 194 ? -6.339 -27.380 4.223 1.00 12.27 216 ALA A N 1
ATOM 1499 C CA . ALA A 1 194 ? -6.043 -27.550 5.657 1.00 11.79 216 ALA A CA 1
ATOM 1500 C C . ALA A 1 194 ? -6.764 -26.405 6.293 1.00 12.87 216 ALA A C 1
ATOM 1501 O O . ALA A 1 194 ? -6.258 -25.287 6.374 1.00 12.45 216 ALA A O 1
ATOM 1503 N N . PRO A 1 195 ? -8.040 -26.631 6.649 1.00 10.81 217 PRO A N 1
ATOM 1504 C CA . PRO A 1 195 ? -8.907 -25.514 7.026 1.00 11.02 217 PRO A CA 1
ATOM 1505 C C . PRO A 1 195 ? -8.637 -24.838 8.353 1.00 12.05 217 PRO A C 1
ATOM 1506 O O . PRO A 1 195 ? -9.243 -23.815 8.664 1.00 12.38 217 PRO A O 1
ATOM 1510 N N . PHE A 1 196 ? -7.707 -25.382 9.128 1.00 10.41 218 PHE A N 1
ATOM 1511 C CA . PHE A 1 196 ? -7.296 -24.729 10.359 1.00 9.85 218 PHE A CA 1
ATOM 1512 C C . PHE A 1 196 ? -5.844 -25.054 10.630 1.00 11.25 218 PHE A C 1
ATOM 1513 O O . PHE A 1 196 ? -5.309 -26.026 10.102 1.00 10.39 218 PHE A O 1
ATOM 1521 N N . GLY A 1 197 ? -5.203 -24.207 11.412 1.00 9.82 219 GLY A N 1
ATOM 1522 C CA . GLY A 1 197 ? -3.813 -24.417 11.735 1.00 9.41 219 GLY A CA 1
ATOM 1523 C C . GLY A 1 197 ? -3.242 -23.252 12.483 1.00 9.46 219 GLY A C 1
ATOM 1524 O O . GLY A 1 197 ? -3.949 -22.282 12.784 1.00 9.80 219 GLY A O 1
ATOM 1525 N N . SER A 1 198 ? -1.953 -23.375 12.766 1.00 8.81 220 SER A N 1
ATOM 1526 C CA . SER A 1 198 ? -1.195 -22.332 13.472 1.00 8.22 220 SER A CA 1
ATOM 1527 C C . SER A 1 198 ? -0.537 -21.434 12.436 1.00 9.40 220 SER A C 1
ATOM 1528 O O . SER A 1 198 ? 0.325 -21.900 11.687 1.00 8.75 220 SER A O 1
ATOM 1531 N N . VAL A 1 199 ? -0.961 -20.185 12.360 1.00 7.98 221 VAL A N 1
ATOM 1532 C CA . VAL A 1 199 ? -0.553 -19.282 11.297 1.00 8.27 221 VAL A CA 1
ATOM 1533 C C . VAL A 1 199 ? -0.167 -17.924 11.842 1.00 9.46 221 VAL A C 1
ATOM 1534 O O . VAL A 1 199 ? -0.541 -17.551 12.963 1.00 9.16 221 VAL A O 1
ATOM 1538 N N . TRP A 1 200 ? 0.557 -17.140 11.033 1.00 8.56 222 TRP A N 1
ATOM 1539 C CA . TRP A 1 200 ? 0.919 -15.778 11.393 1.00 8.52 222 TRP A CA 1
ATOM 1540 C C . TRP A 1 200 ? -0.359 -14.957 11.421 1.00 9.47 222 TRP A C 1
ATOM 1541 O O . TRP A 1 200 ? -1.131 -14.984 10.448 1.00 9.11 222 TRP A O 1
ATOM 1552 N N . ASN A 1 201 ? -0.590 -14.181 12.504 1.00 8.71 223 ASN A N 1
ATOM 1553 C CA . ASN A 1 201 ? -1.885 -13.524 12.644 1.00 8.97 223 ASN A CA 1
ATOM 1554 C C . ASN A 1 201 ? -2.233 -12.578 11.509 1.00 9.20 223 ASN A C 1
ATOM 1555 O O . ASN A 1 201 ? -3.393 -12.526 11.069 1.00 9.05 223 ASN A O 1
ATOM 1560 N N . GLY A 1 202 ? -1.256 -11.835 11.036 1.00 8.49 224 GLY A N 1
ATOM 1561 C CA . GLY A 1 202 ? -1.486 -10.850 9.999 1.00 9.51 224 GLY A CA 1
ATOM 1562 C C . GLY A 1 202 ? -1.893 -11.484 8.685 1.00 10.00 224 GLY A C 1
ATOM 1563 O O . GLY A 1 202 ? -2.581 -10.844 7.877 1.00 10.14 224 GLY A O 1
ATOM 1564 N N . ARG A 1 203 ? -1.546 -12.755 8.458 1.00 8.69 225 ARG A N 1
ATOM 1565 C CA . ARG A 1 203 ? -1.976 -13.419 7.224 1.00 8.49 225 ARG A CA 1
ATOM 1566 C C . ARG A 1 203 ? -3.485 -13.653 7.244 1.00 10.14 225 ARG A C 1
ATOM 1567 O O . ARG A 1 203 ? -4.112 -13.640 6.176 1.00 9.91 225 ARG A O 1
ATOM 1575 N N . MET A 1 204 ? -4.073 -13.817 8.441 1.00 8.56 226 MET A N 1
ATOM 1576 C CA . MET A 1 204 ? -5.527 -13.954 8.568 1.00 9.31 226 MET A CA 1
ATOM 1577 C C . MET A 1 204 ? -6.180 -12.578 8.402 1.00 11.16 226 MET A C 1
ATOM 1578 O O . MET A 1 204 ? -7.197 -12.480 7.700 1.00 11.63 226 MET A O 1
ATOM 1583 N N . THR A 1 205 ? -5.577 -11.513 8.957 1.00 9.58 227 THR A N 1
ATOM 1584 C CA . THR A 1 205 ? -6.072 -10.154 8.735 1.00 9.42 227 THR A CA 1
ATOM 1585 C C . THR A 1 205 ? -6.104 -9.887 7.227 1.00 11.39 227 THR A C 1
ATOM 1586 O O . THR A 1 205 ? -7.104 -9.351 6.715 1.00 11.82 227 THR A O 1
ATOM 1590 N N . ALA A 1 206 ? -5.043 -10.262 6.490 1.00 9.95 228 ALA A N 1
ATOM 1591 C CA . ALA A 1 206 ? -5.017 -9.999 5.038 1.00 9.65 228 ALA A CA 1
ATOM 1592 C C . ALA A 1 206 ? -6.067 -10.768 4.295 1.00 11.75 228 ALA A C 1
ATOM 1593 O O . ALA A 1 206 ? -6.682 -10.216 3.367 1.00 11.16 228 ALA A O 1
ATOM 1595 N N . LEU A 1 207 ? -6.314 -12.022 4.668 1.00 9.43 229 LEU A N 1
ATOM 1596 C CA . LEU A 1 207 ? -7.371 -12.793 4.025 1.00 10.70 229 LEU A CA 1
ATOM 1597 C C . LEU A 1 207 ? -8.707 -12.091 4.224 1.00 13.44 229 LEU A C 1
ATOM 1598 O O . LEU A 1 207 ? -9.456 -11.914 3.256 1.00 13.25 229 LEU A O 1
ATOM 1603 N N . GLU A 1 208 ? -8.999 -11.638 5.447 1.00 11.84 230 GLU A N 1
ATOM 1604 C CA . GLU A 1 208 ? -10.249 -10.944 5.764 1.00 12.35 230 GLU A CA 1
ATOM 1605 C C . GLU A 1 208 ? -10.339 -9.653 4.956 1.00 16.21 230 GLU A C 1
ATOM 1606 O O . GLU A 1 208 ? -11.427 -9.328 4.451 1.00 15.69 230 GLU A O 1
ATOM 1612 N N . GLN A 1 209 ? -9.233 -8.930 4.802 1.00 13.70 231 GLN A N 1
ATOM 1613 C CA . GLN A 1 209 ? -9.159 -7.667 4.054 1.00 14.62 231 GLN A CA 1
ATOM 1614 C C . GLN A 1 209 ? -9.521 -7.926 2.577 1.00 16.91 231 GLN A C 1
ATOM 1615 O O . GLN A 1 209 ? -10.147 -7.062 1.920 1.00 16.11 231 GLN A O 1
ATOM 1621 N N . SER A 1 210 ? -9.179 -9.129 2.061 1.00 12.40 232 SER A N 1
ATOM 1622 C CA . SER A 1 210 ? -9.459 -9.537 0.684 1.00 12.23 232 SER A CA 1
ATOM 1623 C C . SER A 1 210 ? -10.806 -10.212 0.561 1.00 12.62 232 SER A C 1
ATOM 1624 O O . SER A 1 210 ? -11.085 -10.846 -0.450 1.00 13.58 232 SER A O 1
ATOM 1627 N N . GLY A 1 211 ? -11.631 -10.064 1.599 1.00 13.48 233 GLY A N 1
ATOM 1628 C CA . GLY A 1 211 ? -12.994 -10.589 1.596 1.00 14.98 233 GLY A CA 1
ATOM 1629 C C . GLY A 1 211 ? -13.208 -12.023 2.018 1.00 17.75 233 GLY A C 1
ATOM 1630 O O . GLY A 1 211 ? -14.352 -12.470 2.099 1.00 20.03 233 GLY A O 1
ATOM 1631 N N . VAL A 1 212 ? -12.140 -12.748 2.383 1.00 14.25 234 VAL A N 1
ATOM 1632 C CA . VAL A 1 212 ? -12.246 -14.137 2.785 1.00 13.81 234 VAL A CA 1
ATOM 1633 C C . VAL A 1 212 ? -12.723 -14.260 4.250 1.00 17.94 234 VAL A C 1
ATOM 1634 O O . VAL A 1 212 ? -12.217 -13.556 5.128 1.00 17.86 234 VAL A O 1
ATOM 1638 N N . LYS A 1 213 ? -13.709 -15.141 4.482 1.00 17.83 235 LYS A N 1
ATOM 1639 C CA . LYS A 1 213 ? -14.269 -15.340 5.821 1.00 17.30 235 LYS A CA 1
ATOM 1640 C C . LYS A 1 213 ? -13.406 -16.316 6.597 1.00 18.82 235 LYS A C 1
ATOM 1641 O O . LYS A 1 213 ? -13.407 -17.504 6.328 1.00 19.72 235 LYS A O 1
ATOM 1647 N N . VAL A 1 214 ? -12.683 -15.789 7.568 1.00 17.24 236 VAL A N 1
ATOM 1648 C CA . VAL A 1 214 ? -11.814 -16.585 8.439 1.00 16.37 236 VAL A CA 1
ATOM 1649 C C . VAL A 1 214 ? -12.052 -16.191 9.877 1.00 19.33 236 VAL A C 1
ATOM 1650 O O . VAL A 1 214 ? -12.449 -15.058 10.161 1.00 22.76 236 VAL A O 1
ATOM 1654 N N . GLU A 1 215 ? -11.876 -17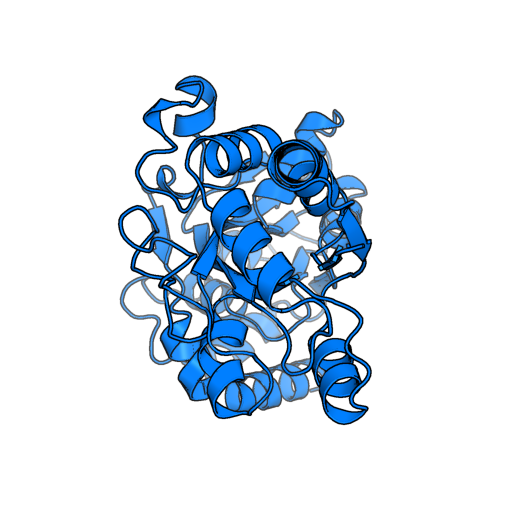.144 10.786 1.00 13.66 237 GLU A N 1
ATOM 1655 C CA . GLU A 1 215 ? -11.971 -16.904 12.213 1.00 14.35 237 GLU A CA 1
ATOM 1656 C C . GLU A 1 215 ? -10.561 -17.108 12.784 1.00 15.43 237 GLU A C 1
ATOM 1657 O O . GLU A 1 215 ? -9.778 -17.938 12.278 1.00 14.87 237 GLU A O 1
ATOM 1663 N N . THR A 1 216 ? -10.251 -16.363 13.842 1.00 12.12 238 THR A N 1
ATOM 1664 C CA . THR A 1 216 ? -8.975 -16.498 14.533 1.00 11.08 238 THR A CA 1
ATOM 1665 C C . THR A 1 216 ? -9.254 -16.740 16.017 1.00 12.77 238 THR A C 1
ATOM 1666 O O . THR A 1 216 ? -9.992 -15.957 16.620 1.00 12.75 238 THR A O 1
ATOM 1670 N N . SER A 1 217 ? -8.659 -17.790 16.591 1.00 9.13 239 SER A N 1
ATOM 1671 C CA . SER A 1 217 ? -8.657 -17.955 18.040 1.00 9.09 239 SER A CA 1
ATOM 1672 C C . SER A 1 217 ? -7.313 -17.479 18.567 1.00 11.21 239 SER A C 1
ATOM 1673 O O . SER A 1 217 ? -6.263 -17.986 18.127 1.00 10.21 239 SER A O 1
ATOM 1676 N N . TRP A 1 218 ? -7.351 -16.538 19.521 1.00 9.68 240 TRP A N 1
ATOM 1677 C CA . TRP A 1 218 ? -6.157 -16.001 20.173 1.00 10.11 240 TRP A CA 1
ATOM 1678 C C . TRP A 1 218 ? -5.860 -16.727 21.490 1.00 10.60 240 TRP A C 1
ATOM 1679 O O . TRP A 1 218 ? -4.981 -16.271 22.248 1.00 9.68 240 TRP A O 1
ATOM 1690 N N . ALA A 1 219 ? -6.536 -17.866 21.750 1.00 9.05 241 ALA A N 1
ATOM 1691 C CA . ALA A 1 219 ? -6.294 -18.582 23.002 1.00 9.91 241 ALA A CA 1
ATOM 1692 C C . ALA A 1 219 ? -4.867 -19.149 23.037 1.00 11.15 241 ALA A C 1
ATOM 1693 O O . ALA A 1 219 ? -4.486 -19.964 22.205 1.00 10.07 241 ALA A O 1
ATOM 1695 N N . GLN A 1 220 ? -4.096 -18.741 24.046 1.00 9.61 242 GLN A N 1
ATOM 1696 C CA . GLN A 1 220 ? -2.674 -19.101 24.189 1.00 9.22 242 GLN A CA 1
ATOM 1697 C C . GLN A 1 220 ? -1.883 -18.708 22.919 1.00 9.79 242 GLN A C 1
ATOM 1698 O O . GLN A 1 220 ? -0.954 -19.398 22.530 1.00 9.43 242 GLN A O 1
ATOM 1704 N N . ASN A 1 221 ? -2.256 -17.607 22.281 1.00 8.84 243 ASN A N 1
ATOM 1705 C CA . ASN A 1 221 ? -1.526 -17.174 21.060 1.00 8.24 243 ASN A CA 1
ATOM 1706 C C . ASN A 1 221 ? -0.054 -17.032 21.433 1.00 8.91 243 ASN A C 1
ATOM 1707 O O . ASN A 1 221 ? 0.261 -16.597 22.541 1.00 9.07 243 ASN A O 1
ATOM 1712 N N . ILE A 1 222 ? 0.847 -17.393 20.507 1.00 8.72 244 ILE A N 1
ATOM 1713 C CA . ILE A 1 222 ? 2.271 -17.446 20.802 1.00 7.57 244 ILE A CA 1
ATOM 1714 C C . ILE A 1 222 ? 2.951 -16.279 20.126 1.00 8.69 244 ILE A C 1
ATOM 1715 O O . ILE A 1 222 ? 2.976 -16.204 18.885 1.00 8.47 244 ILE A O 1
ATOM 1720 N N . THR A 1 223 ? 3.526 -15.364 20.919 1.00 8.44 245 THR A N 1
ATOM 1721 C CA . THR A 1 223 ? 4.145 -14.170 20.346 1.00 8.28 245 THR A CA 1
ATOM 1722 C C . THR A 1 223 ? 5.596 -14.359 20.002 1.00 9.73 245 THR A C 1
ATOM 1723 O O . THR A 1 223 ? 6.311 -15.190 20.588 1.00 9.07 245 THR A O 1
ATOM 1727 N N . ALA A 1 224 ? 6.042 -13.574 19.019 1.00 8.02 246 ALA A N 1
ATOM 1728 C CA . ALA A 1 224 ? 7.423 -13.495 18.590 1.00 8.17 246 ALA A CA 1
ATOM 1729 C C . ALA A 1 224 ? 7.576 -12.182 17.833 1.00 9.11 246 ALA A C 1
ATOM 1730 O O . ALA A 1 224 ? 6.613 -11.416 17.735 1.00 8.61 246 ALA A O 1
ATOM 1732 N N . ALA A 1 225 ? 8.786 -11.885 17.342 1.00 8.56 247 ALA A N 1
ATOM 1733 C CA . ALA A 1 225 ? 8.961 -10.665 16.582 1.00 8.60 247 ALA A CA 1
ATOM 1734 C C . ALA A 1 225 ? 9.910 -10.913 15.458 1.00 8.00 247 ALA A C 1
ATOM 1735 O O . ALA A 1 225 ? 10.811 -11.755 15.562 1.00 8.88 247 ALA A O 1
ATOM 1737 N N . ASP A 1 226 ? 9.732 -10.155 14.380 1.00 7.94 248 ASP A N 1
ATOM 1738 C CA . ASP A 1 226 ? 10.721 -10.125 13.310 1.00 7.65 248 ASP A CA 1
ATOM 1739 C C . ASP A 1 226 ? 11.666 -8.964 13.580 1.00 8.36 248 ASP A C 1
ATOM 1740 O O . ASP A 1 226 ? 11.351 -8.036 14.351 1.00 9.05 248 ASP A O 1
ATOM 1745 N N . SER A 1 227 ? 12.793 -8.971 12.864 1.00 8.27 249 SER A N 1
ATOM 1746 C CA . SER A 1 227 ? 13.833 -7.976 12.993 1.00 8.21 249 SER A CA 1
ATOM 1747 C C . SER A 1 227 ? 14.248 -7.491 11.630 1.00 9.88 249 SER A C 1
ATOM 1748 O O . SER A 1 227 ? 14.067 -8.193 10.632 1.00 9.31 249 SER A O 1
ATOM 1751 N N . LEU A 1 228 ? 14.879 -6.309 11.608 1.00 9.39 250 LEU A N 1
ATOM 1752 C CA . LEU A 1 228 ? 15.537 -5.806 10.385 1.00 9.81 250 LEU A CA 1
ATOM 1753 C C . LEU A 1 228 ? 17.028 -5.922 10.597 1.00 10.98 250 LEU A C 1
ATOM 1754 O O . LEU A 1 228 ? 17.555 -5.561 11.656 1.00 10.33 250 LEU A O 1
ATOM 1759 N N . VAL A 1 229 ? 17.705 -6.511 9.581 1.00 9.57 251 VAL A N 1
ATOM 1760 C CA . VAL A 1 229 ? 19.146 -6.716 9.575 1.00 9.25 251 VAL A CA 1
ATOM 1761 C C . VAL A 1 229 ? 19.726 -6.302 8.243 1.00 9.77 251 VAL A C 1
ATOM 1762 O O . VAL A 1 229 ? 18.999 -6.132 7.258 1.00 10.13 251 VAL A O 1
ATOM 1766 N N . VAL A 1 230 ? 21.059 -6.144 8.246 1.00 10.39 252 VAL A N 1
ATOM 1767 C CA . VAL A 1 230 ? 21.798 -5.732 7.056 1.00 9.80 252 VAL A CA 1
ATOM 1768 C C . VAL A 1 230 ? 22.853 -6.773 6.768 1.00 10.92 252 VAL A C 1
ATOM 1769 O O . VAL A 1 230 ? 23.780 -6.931 7.547 1.00 11.56 252 VAL A O 1
ATOM 1773 N N . PRO A 1 231 ? 22.721 -7.527 5.667 1.00 10.75 253 PRO A N 1
ATOM 1774 C CA . PRO A 1 231 ? 23.733 -8.563 5.396 1.00 9.95 253 PRO A CA 1
ATOM 1775 C C . PRO A 1 231 ? 25.152 -8.009 5.248 1.00 12.11 253 PRO A C 1
ATOM 1776 O O . PRO A 1 231 ? 25.334 -6.958 4.620 1.00 12.72 253 PRO A O 1
ATOM 1780 N N . LYS A 1 232 ? 26.126 -8.728 5.785 1.00 11.42 254 LYS A N 1
ATOM 1781 C CA . LYS A 1 232 ? 27.533 -8.333 5.731 1.00 11.50 254 LYS A CA 1
ATOM 1782 C C . LYS A 1 232 ? 28.014 -8.294 4.279 1.00 13.12 254 LYS A C 1
ATOM 1783 O O . LYS A 1 232 ? 27.980 -9.307 3.572 1.00 13.14 254 LYS A O 1
ATOM 1789 N N . GLY A 1 233 ? 28.464 -7.110 3.861 1.00 13.18 255 GLY A N 1
ATOM 1790 C CA . GLY A 1 233 ? 28.929 -6.916 2.490 1.00 13.69 255 GLY A CA 1
ATOM 1791 C C . GLY A 1 233 ? 27.992 -6.145 1.597 1.00 14.33 255 GLY A C 1
ATOM 1792 O O . GLY A 1 233 ? 28.260 -6.015 0.400 1.00 13.96 255 GLY A O 1
ATOM 1793 N N . THR A 1 234 ? 26.859 -5.641 2.127 1.00 12.82 256 THR A N 1
ATOM 1794 C CA . THR A 1 234 ? 25.967 -4.790 1.346 1.00 12.12 256 THR A CA 1
ATOM 1795 C C . THR A 1 234 ? 26.799 -3.669 0.702 1.00 13.78 256 THR A C 1
ATOM 1796 O O . THR A 1 234 ? 27.716 -3.141 1.357 1.00 13.70 256 THR A O 1
ATOM 1800 N N . LYS A 1 235 ? 26.423 -3.269 -0.512 1.00 13.32 257 LYS A N 1
ATOM 1801 C CA . LYS A 1 235 ? 27.146 -2.164 -1.163 1.00 13.81 257 LYS A CA 1
ATOM 1802 C C . LYS A 1 235 ? 26.454 -0.849 -0.840 1.00 19.95 257 LYS A C 1
ATOM 1803 O O . LYS A 1 235 ? 26.925 0.221 -1.245 1.00 21.65 257 LYS A O 1
ATOM 1809 N N . ASN A 1 236 ? 25.310 -0.925 -0.107 1.00 16.93 258 ASN A N 1
ATOM 1810 C CA . ASN A 1 236 ? 24.494 0.240 0.247 1.00 16.02 258 ASN A CA 1
ATOM 1811 C C . ASN A 1 236 ? 24.367 0.353 1.789 1.00 17.07 258 ASN A C 1
ATOM 1812 O O . ASN A 1 236 ? 23.250 0.569 2.290 1.00 16.90 258 ASN A O 1
ATOM 1817 N N . LYS A 1 237 ? 25.486 0.211 2.527 1.00 16.05 259 LYS A N 1
ATOM 1818 C CA . LYS A 1 237 ? 25.491 0.186 4.000 1.00 15.36 259 LYS A CA 1
ATOM 1819 C C . LYS A 1 237 ? 24.865 1.416 4.630 1.00 19.73 259 LYS A C 1
ATOM 1820 O O . LYS A 1 237 ? 23.946 1.278 5.438 1.00 17.53 259 LYS A O 1
ATOM 1826 N N . ASP A 1 238 ? 25.320 2.623 4.245 1.00 16.80 260 ASP A N 1
ATOM 1827 C CA . ASP A 1 238 ? 24.746 3.832 4.840 1.00 17.55 260 ASP A CA 1
ATOM 1828 C C . ASP A 1 238 ? 23.257 3.960 4.546 1.00 17.87 260 ASP A C 1
ATOM 1829 O O . ASP A 1 238 ? 22.484 4.282 5.450 1.00 18.82 260 ASP A O 1
ATOM 1834 N N . ALA A 1 239 ? 22.842 3.655 3.315 1.00 15.75 261 ALA A N 1
ATOM 1835 C CA . ALA A 1 239 ? 21.447 3.726 2.902 1.00 14.75 261 ALA A CA 1
ATOM 1836 C C . ALA A 1 239 ? 20.610 2.695 3.68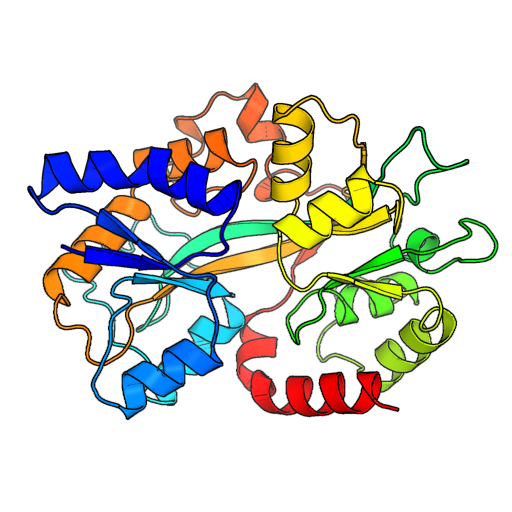8 1.00 15.77 261 ALA A C 1
ATOM 1837 O O . ALA A 1 239 ? 19.485 3.004 4.080 1.00 15.75 261 ALA A O 1
ATOM 1839 N N . ALA A 1 240 ? 21.195 1.509 3.963 1.00 14.06 262 ALA A N 1
ATOM 1840 C CA . ALA A 1 240 ? 20.504 0.448 4.717 1.00 14.24 262 ALA A CA 1
ATOM 1841 C C . ALA A 1 240 ? 20.214 0.915 6.136 1.00 16.33 262 ALA A C 1
ATOM 1842 O O . ALA A 1 240 ? 19.093 0.707 6.642 1.00 14.93 262 ALA A O 1
ATOM 1844 N N . MET A 1 241 ? 21.194 1.584 6.772 1.00 14.53 263 MET A N 1
ATOM 1845 C CA . MET A 1 241 ? 20.994 2.095 8.121 1.00 13.51 263 MET A CA 1
ATOM 1846 C C . MET A 1 241 ? 19.923 3.168 8.148 1.00 16.54 263 MET A C 1
ATOM 1847 O O . MET A 1 241 ? 19.084 3.171 9.062 1.00 15.42 263 MET A O 1
ATOM 1852 N N . LYS A 1 242 ? 19.889 4.047 7.129 1.00 15.75 264 LYS A N 1
ATOM 1853 C CA . LYS A 1 242 ? 18.850 5.064 7.031 1.00 15.55 264 LYS A CA 1
ATOM 1854 C C . LYS A 1 242 ? 17.480 4.441 6.822 1.00 16.84 264 LYS A C 1
ATOM 1855 O O . LYS A 1 242 ? 16.465 4.934 7.345 1.00 15.60 264 LYS A O 1
ATOM 1861 N N . PHE A 1 243 ? 17.434 3.324 6.055 1.00 14.47 265 PHE A N 1
ATOM 1862 C CA . PHE A 1 243 ? 16.163 2.670 5.808 1.00 12.59 265 PHE A CA 1
ATOM 1863 C C . PHE A 1 243 ? 15.633 2.061 7.109 1.00 12.03 265 PHE A C 1
ATOM 1864 O O . PHE A 1 243 ? 14.430 2.205 7.391 1.00 13.71 265 PHE A O 1
ATOM 1872 N N . ILE A 1 244 ? 16.520 1.441 7.895 1.00 12.49 266 ILE A N 1
ATOM 1873 C CA . ILE A 1 244 ? 16.086 0.842 9.163 1.00 11.22 266 ILE A CA 1
ATOM 1874 C C . ILE A 1 244 ? 15.604 1.941 10.118 1.00 14.38 266 ILE A C 1
ATOM 1875 O O . ILE A 1 244 ? 14.553 1.794 10.761 1.00 13.15 266 ILE A O 1
ATOM 1880 N N . ALA A 1 245 ? 16.319 3.098 10.146 1.00 13.10 267 ALA A N 1
ATOM 1881 C CA . ALA A 1 245 ? 15.901 4.209 11.007 1.00 13.30 267 ALA A CA 1
ATOM 1882 C C . ALA A 1 245 ? 14.501 4.680 10.592 1.00 13.05 267 ALA A C 1
ATOM 1883 O O . ALA A 1 245 ? 13.670 4.970 11.459 1.00 14.03 267 ALA A O 1
ATOM 1885 N N . LEU A 1 246 ? 14.228 4.743 9.295 1.00 13.33 268 LEU A N 1
ATOM 1886 C CA . LEU A 1 246 ? 12.942 5.153 8.798 1.00 12.50 268 LEU A CA 1
ATOM 1887 C C . LEU A 1 246 ? 11.857 4.095 9.117 1.00 14.09 268 LEU A C 1
ATOM 1888 O O . LEU A 1 246 ? 10.802 4.419 9.661 1.00 14.43 268 LEU A O 1
ATOM 1893 N N . ALA A 1 247 ? 12.121 2.833 8.752 1.00 12.65 269 ALA A N 1
ATOM 1894 C CA . ALA A 1 247 ? 11.123 1.766 8.922 1.00 11.88 269 ALA A CA 1
ATOM 1895 C C . ALA A 1 247 ? 10.684 1.565 10.373 1.00 11.60 269 ALA A C 1
ATOM 1896 O O . ALA A 1 247 ? 9.555 1.109 10.627 1.00 12.10 269 ALA A O 1
ATOM 1898 N N . THR A 1 248 ? 11.590 1.867 11.301 1.00 11.19 270 THR A N 1
ATOM 1899 C CA . THR A 1 248 ? 11.325 1.696 12.728 1.00 11.26 270 THR A CA 1
ATOM 1900 C C . THR A 1 248 ? 10.885 2.977 13.428 1.00 14.84 270 THR A C 1
ATOM 1901 O O . THR A 1 248 ? 10.654 2.951 14.648 1.00 13.81 270 THR A O 1
ATOM 1905 N N . SER A 1 249 ? 10.712 4.073 12.651 1.00 12.68 271 SER A N 1
ATOM 1906 C CA . SER A 1 249 ? 10.218 5.325 13.232 1.00 12.78 271 SER A CA 1
ATOM 1907 C C . SER A 1 249 ? 8.700 5.207 13.511 1.00 15.52 271 SER A C 1
ATOM 1908 O O . SER A 1 249 ? 8.011 4.310 13.019 1.00 13.73 271 SER A O 1
ATOM 1911 N N . ALA A 1 250 ? 8.167 6.120 14.337 1.00 15.17 272 ALA A N 1
ATOM 1912 C CA . ALA A 1 250 ? 6.821 6.009 14.854 1.00 14.80 272 ALA A CA 1
ATOM 1913 C C . ALA A 1 250 ? 5.728 5.941 13.837 1.00 16.66 272 ALA A C 1
ATOM 1914 O O . ALA A 1 250 ? 4.903 5.029 13.903 1.00 14.24 272 ALA A O 1
ATOM 1916 N N . GLN A 1 251 ? 5.695 6.908 12.907 1.00 14.99 273 GLN A N 1
ATOM 1917 C CA . GLN A 1 251 ? 4.631 6.903 11.910 1.00 14.94 273 GLN A CA 1
ATOM 1918 C C . GLN A 1 251 ? 4.735 5.702 10.970 1.00 16.78 273 GLN A C 1
ATOM 1919 O O . GLN A 1 251 ? 3.717 5.088 10.671 1.00 15.11 273 GLN A O 1
ATOM 1925 N N . ALA A 1 252 ? 5.957 5.388 10.506 1.00 13.30 274 ALA A N 1
ATOM 1926 C CA . ALA A 1 252 ? 6.216 4.245 9.628 1.00 12.83 274 ALA A CA 1
ATOM 1927 C C . ALA A 1 252 ? 5.761 2.942 10.309 1.00 13.84 274 ALA A C 1
ATOM 1928 O O . ALA A 1 252 ? 5.130 2.113 9.649 1.00 13.23 274 ALA A O 1
ATOM 1930 N N . GLN A 1 253 ? 6.010 2.804 11.621 1.00 12.83 275 GLN A N 1
ATOM 1931 C CA . GLN A 1 253 ? 5.590 1.597 12.337 1.00 11.68 275 GLN A CA 1
ATOM 1932 C C . GLN A 1 253 ? 4.063 1.558 12.514 1.00 13.62 275 GLN A C 1
ATOM 1933 O O . GLN A 1 253 ? 3.417 0.498 12.389 1.00 11.98 275 GLN A O 1
ATOM 1939 N N . ALA A 1 254 ? 3.454 2.725 12.829 1.00 12.97 276 ALA A N 1
ATOM 1940 C CA . ALA A 1 254 ? 2.003 2.763 12.955 1.00 12.90 276 ALA A CA 1
ATOM 1941 C C . ALA A 1 254 ? 1.375 2.404 11.603 1.00 14.15 276 ALA A C 1
ATOM 1942 O O . ALA A 1 254 ? 0.397 1.680 11.567 1.00 13.28 276 ALA A O 1
ATOM 1944 N N . ASP A 1 255 ? 1.928 2.907 10.492 1.00 12.64 277 ASP A N 1
ATOM 1945 C CA . ASP A 1 255 ? 1.360 2.594 9.178 1.00 12.80 277 ASP A CA 1
ATOM 1946 C C . ASP A 1 255 ? 1.520 1.130 8.812 1.00 14.35 277 ASP A C 1
ATOM 1947 O O . ASP A 1 255 ? 0.581 0.543 8.289 1.00 13.11 277 ASP A O 1
ATOM 1952 N N . MET A 1 256 ? 2.648 0.514 9.172 1.00 12.28 278 MET A N 1
ATOM 1953 C CA . MET A 1 256 ? 2.857 -0.920 8.928 1.00 12.47 278 MET A CA 1
ATOM 1954 C C . MET A 1 256 ? 1.801 -1.692 9.741 1.00 12.87 278 MET A C 1
ATOM 1955 O O . MET A 1 256 ? 1.164 -2.618 9.241 1.00 12.14 278 MET A O 1
ATOM 1960 N N . ALA A 1 257 ? 1.600 -1.296 11.015 1.00 11.11 279 ALA A N 1
ATOM 1961 C CA . ALA A 1 257 ? 0.664 -2.020 11.855 1.00 11.47 279 ALA A CA 1
ATOM 1962 C C . ALA A 1 257 ? -0.776 -1.913 11.369 1.00 12.66 279 ALA A C 1
ATOM 1963 O O . ALA A 1 257 ? -1.515 -2.898 11.307 1.00 12.77 279 ALA A O 1
ATOM 1965 N N . THR A 1 258 ? -1.177 -0.686 10.999 1.00 12.83 280 THR A N 1
ATOM 1966 C CA . THR A 1 258 ? -2.518 -0.466 10.480 1.00 13.40 280 THR A CA 1
ATOM 1967 C C . THR A 1 258 ? -2.749 -1.319 9.231 1.00 14.91 280 THR A C 1
ATOM 1968 O O . THR A 1 258 ? -3.849 -1.859 9.073 1.00 15.26 280 THR A O 1
ATOM 1972 N N . ALA A 1 259 ? -1.736 -1.431 8.363 1.00 13.26 281 ALA A N 1
ATOM 1973 C CA . ALA A 1 259 ? -1.854 -2.151 7.091 1.00 15.30 281 ALA A CA 1
ATOM 1974 C C . ALA A 1 259 ? -1.776 -3.658 7.233 1.00 17.62 281 ALA A C 1
ATOM 1975 O O . ALA A 1 259 ? -2.160 -4.355 6.297 1.00 18.42 281 ALA A O 1
ATOM 1977 N N . THR A 1 260 ? -1.233 -4.178 8.359 1.00 13.15 282 THR A N 1
ATOM 1978 C CA . THR A 1 260 ? -1.028 -5.628 8.454 1.00 12.55 282 THR A CA 1
ATOM 1979 C C . THR A 1 260 ? -1.781 -6.360 9.541 1.00 13.26 282 THR A C 1
ATOM 1980 O O . THR A 1 260 ? -1.976 -7.562 9.417 1.00 12.99 282 THR A O 1
ATOM 1984 N N . GLY A 1 261 ? -2.073 -5.694 10.651 1.00 12.75 283 GLY A N 1
ATOM 1985 C CA . GLY A 1 261 ? -2.596 -6.371 11.831 1.00 12.37 283 GLY A CA 1
ATOM 1986 C C . GLY A 1 261 ? -1.482 -6.851 12.764 1.00 11.29 283 GLY A C 1
ATOM 1987 O O . GLY A 1 261 ? -1.762 -7.507 13.758 1.00 11.55 283 GLY A O 1
ATOM 1988 N N . TYR A 1 262 ? -0.225 -6.487 12.478 1.00 9.96 284 TYR A N 1
ATOM 1989 C CA . TYR A 1 262 ? 0.905 -6.796 13.365 1.00 9.83 284 TYR A CA 1
ATOM 1990 C C . TYR A 1 262 ? 1.088 -5.609 14.303 1.00 11.95 284 TYR A C 1
ATOM 1991 O O . TYR A 1 262 ? 0.614 -4.509 13.998 1.00 12.81 284 TYR A O 1
ATOM 2000 N N . ALA A 1 263 ? 1.732 -5.823 15.450 1.00 9.82 285 ALA A N 1
ATOM 2001 C CA . ALA A 1 263 ? 1.945 -4.739 16.400 1.00 9.51 285 ALA A CA 1
ATOM 2002 C C . ALA A 1 263 ? 3.232 -4.000 16.096 1.00 10.40 285 ALA A C 1
ATOM 2003 O O . ALA A 1 263 ? 4.237 -4.590 15.670 1.00 10.05 285 ALA A O 1
ATOM 2005 N N . PRO A 1 264 ? 3.237 -2.674 16.314 1.00 10.76 286 PRO A N 1
ATOM 2006 C CA . PRO A 1 264 ? 4.463 -1.903 16.097 1.00 10.57 286 PRO A CA 1
ATOM 2007 C C . PRO A 1 264 ? 5.507 -2.170 17.176 1.00 12.21 286 PRO A C 1
ATOM 2008 O O . PRO A 1 264 ? 5.178 -2.608 18.290 1.00 13.16 286 PRO A O 1
ATOM 2012 N N . VAL A 1 265 ? 6.757 -1.876 16.834 1.00 9.71 287 VAL A N 1
ATOM 2013 C CA . VAL A 1 265 ? 7.927 -2.012 17.695 1.00 10.27 287 VAL A CA 1
ATOM 2014 C C . VAL A 1 265 ? 8.636 -0.686 17.907 1.00 12.27 287 VAL A C 1
ATOM 2015 O O . VAL A 1 265 ? 9.830 -0.630 18.164 1.00 11.89 287 VAL A O 1
ATOM 2019 N N . ASN A 1 266 ? 7.841 0.394 17.833 1.00 13.37 288 ASN A N 1
ATOM 2020 C CA . ASN A 1 266 ? 8.233 1.752 18.215 1.00 13.98 288 ASN A CA 1
ATOM 2021 C C . ASN A 1 266 ? 7.201 2.095 19.283 1.00 13.74 288 ASN A C 1
ATOM 2022 O O . ASN A 1 266 ? 5.991 1.951 19.053 1.00 12.83 288 ASN A O 1
ATOM 2027 N N . ILE A 1 267 ? 7.677 2.526 20.452 1.00 13.92 289 ILE A N 1
ATOM 2028 C CA . ILE A 1 267 ? 6.819 2.822 21.604 1.00 13.93 289 ILE A CA 1
ATOM 2029 C C . ILE A 1 267 ? 5.946 4.048 21.457 1.00 15.70 289 ILE A C 1
ATOM 2030 O O . ILE A 1 267 ? 5.001 4.201 22.245 1.00 16.89 289 ILE A O 1
ATOM 2035 N N . GLU A 1 268 ? 6.176 4.854 20.431 1.00 14.21 290 GLU A N 1
ATOM 2036 C CA . GLU A 1 268 ? 5.342 6.031 20.197 1.00 14.37 290 GLU A CA 1
ATOM 2037 C C . GLU A 1 268 ? 4.385 5.849 19.031 1.00 15.66 290 GLU A C 1
ATOM 2038 O O . GLU A 1 268 ? 3.756 6.815 18.594 1.00 15.96 290 GLU A O 1
ATOM 2044 N N . SER A 1 269 ? 4.236 4.595 18.520 1.00 13.65 291 SER A N 1
ATOM 2045 C CA . SER A 1 269 ? 3.350 4.314 17.391 1.00 13.85 291 SER A CA 1
ATOM 2046 C C . SER A 1 269 ? 1.875 4.139 17.757 1.00 17.44 291 SER A C 1
ATOM 2047 O O . SER A 1 269 ? 1.027 4.584 16.997 1.00 16.24 291 SER A O 1
ATOM 2050 N N . ALA A 1 270 ? 1.564 3.423 18.867 1.00 18.72 292 ALA A N 1
ATOM 2051 C CA . ALA A 1 270 ? 0.178 3.097 19.245 1.00 20.82 292 ALA A CA 1
ATOM 2052 C C . ALA A 1 270 ? -0.749 4.307 19.265 1.00 23.00 292 ALA A C 1
ATOM 2053 O O . ALA A 1 270 ? -1.855 4.259 18.716 1.00 22.75 292 ALA A O 1
ATOM 2055 N N . LYS A 1 271 ? -0.252 5.401 19.808 1.00 18.87 293 LYS A N 1
ATOM 2056 C CA . LYS A 1 271 ? -1.002 6.648 19.916 1.00 19.74 293 LYS A CA 1
ATOM 2057 C C . LYS A 1 271 ? -1.404 7.275 18.566 1.00 23.71 293 LYS A C 1
ATOM 2058 O O . LYS A 1 271 ? -2.314 8.103 18.524 1.00 23.03 293 LYS A O 1
ATOM 2064 N N . LEU A 1 272 ? -0.739 6.879 17.469 1.00 18.16 294 LEU A N 1
ATOM 2065 C CA . LEU A 1 272 ? -1.021 7.409 16.139 1.00 17.88 294 LEU A CA 1
ATOM 2066 C C . LEU A 1 272 ? -2.068 6.595 15.425 1.00 21.30 294 LEU A C 1
ATOM 2067 O O . LEU A 1 272 ? -2.562 6.988 14.363 1.00 22.22 294 LEU A O 1
ATOM 2072 N N . MET A 1 273 ? -2.400 5.449 15.988 1.00 18.97 295 MET A N 1
ATOM 2073 C CA . MET A 1 273 ? -3.328 4.560 15.331 1.00 18.81 295 MET A CA 1
ATOM 2074 C C . MET A 1 273 ? -4.752 4.754 15.743 1.00 24.94 295 MET A C 1
ATOM 2075 O O . MET A 1 273 ? -5.036 5.308 16.809 1.00 25.17 295 MET A O 1
ATOM 2080 N N . ASP A 1 274 ? -5.660 4.265 14.887 1.00 24.61 296 ASP A N 1
ATOM 2081 C CA . ASP A 1 274 ? -7.084 4.229 15.162 1.00 25.15 296 ASP A CA 1
ATOM 2082 C C . ASP A 1 274 ? -7.243 3.275 16.365 1.00 30.42 296 ASP A C 1
ATOM 2083 O O . ASP A 1 274 ? -6.775 2.125 16.306 1.00 29.03 296 ASP A O 1
ATOM 2088 N N . PRO A 1 275 ? -7.836 3.745 17.487 1.00 28.02 297 PRO A N 1
ATOM 2089 C CA . PRO A 1 275 ? -8.013 2.866 18.661 1.00 28.02 297 PRO A CA 1
ATOM 2090 C C . PRO A 1 275 ? -8.711 1.540 18.369 1.00 30.57 297 PRO A C 1
ATOM 2091 O O . PRO A 1 275 ? -8.363 0.524 18.970 1.00 28.75 297 PRO A O 1
ATOM 2095 N N . LYS A 1 276 ? -9.665 1.531 17.421 1.00 29.00 298 LYS A N 1
ATOM 2096 C CA . LYS A 1 276 ? -10.397 0.322 17.026 1.00 30.14 298 LYS A CA 1
ATOM 2097 C C . LYS A 1 276 ? -9.465 -0.740 16.391 1.00 33.71 298 LYS A C 1
ATOM 2098 O O . LYS A 1 276 ? -9.705 -1.940 16.537 1.00 35.32 298 LYS A O 1
ATOM 2104 N N . ILE A 1 277 ? -8.408 -0.282 15.698 1.00 27.73 299 ILE A N 1
ATOM 2105 C CA . ILE A 1 277 ? -7.410 -1.149 15.066 1.00 26.28 299 ILE A CA 1
ATOM 2106 C C . ILE A 1 277 ? -6.365 -1.550 16.121 1.00 26.89 299 ILE A C 1
ATOM 2107 O O . ILE A 1 277 ? -6.064 -2.741 16.257 1.00 25.20 299 ILE A O 1
ATOM 2112 N N . ALA A 1 278 ? -5.873 -0.581 16.919 1.00 22.00 300 ALA A N 1
ATOM 2113 C CA . ALA A 1 278 ? -4.867 -0.851 17.955 1.00 22.03 300 ALA A CA 1
ATOM 2114 C C . ALA A 1 278 ? -5.297 -1.902 18.986 1.00 23.08 300 ALA A C 1
ATOM 2115 O O . ALA A 1 278 ? -4.467 -2.704 19.414 1.00 21.80 300 ALA A O 1
ATOM 2117 N N . LYS A 1 279 ? -6.599 -1.947 19.345 1.00 21.00 301 LYS A N 1
ATOM 2118 C CA . LYS A 1 279 ? -7.129 -2.899 20.322 1.00 21.19 301 LYS A CA 1
ATOM 2119 C C . LYS A 1 279 ? -7.012 -4.373 19.905 1.00 24.51 301 LYS A C 1
ATOM 2120 O O . LYS A 1 279 ? -7.035 -5.261 20.762 1.00 24.49 301 LYS A O 1
ATOM 2126 N N . SER A 1 280 ? -6.932 -4.638 18.599 1.00 20.65 302 SER A N 1
ATOM 2127 C CA . SER A 1 280 ? -6.911 -5.999 18.062 1.00 19.54 302 SER A CA 1
ATOM 2128 C C . SER A 1 280 ? -5.500 -6.539 17.794 1.00 17.37 302 SER A C 1
ATOM 2129 O O . SER A 1 280 ? -5.385 -7.678 17.332 1.00 16.73 302 SER A O 1
ATOM 2132 N N . LEU A 1 281 ? -4.461 -5.715 17.988 1.00 13.20 303 LEU A N 1
ATOM 2133 C CA . LEU A 1 281 ? -3.093 -6.104 17.650 1.00 12.43 303 LEU A CA 1
ATOM 2134 C C . LEU A 1 281 ? -2.543 -7.101 18.648 1.00 13.58 303 LEU A C 1
ATOM 2135 O O . LEU A 1 281 ? -3.006 -7.163 19.796 1.00 12.68 303 LEU A O 1
ATOM 2140 N N . PRO A 1 282 ? -1.548 -7.913 18.249 1.00 11.47 304 PRO A N 1
ATOM 2141 C CA . PRO A 1 282 ? -1.067 -8.986 19.143 1.00 11.55 304 PRO A CA 1
ATOM 2142 C C . PRO A 1 282 ? -0.630 -8.538 20.522 1.00 14.37 304 PRO A C 1
ATOM 2143 O O . PRO A 1 282 ? -0.821 -9.289 21.471 1.00 13.58 304 PRO A O 1
ATOM 2147 N N . ASP A 1 283 ? -0.077 -7.336 20.650 1.00 13.36 305 ASP A N 1
ATOM 2148 C CA . ASP A 1 283 ? 0.362 -6.877 21.972 1.00 14.15 305 ASP A CA 1
ATOM 2149 C C . ASP A 1 283 ? -0.794 -6.516 22.920 1.00 16.99 305 ASP A C 1
ATOM 2150 O O . ASP A 1 283 ? -0.546 -6.254 24.106 1.00 17.54 305 ASP A O 1
ATOM 2155 N N . GLN A 1 284 ? -2.041 -6.538 22.421 1.00 13.82 306 GLN A N 1
ATOM 2156 C CA . GLN A 1 284 ? -3.254 -6.335 23.213 1.00 14.23 306 GLN A CA 1
ATOM 2157 C C . GLN A 1 284 ? -4.035 -7.630 23.425 1.00 15.69 306 GLN A C 1
ATOM 2158 O O . GLN A 1 284 ? -5.012 -7.627 24.180 1.00 16.19 306 GLN A O 1
ATOM 2164 N N . GLN A 1 285 ? -3.644 -8.746 22.769 1.00 12.35 307 GLN A N 1
ATOM 2165 C CA . GLN A 1 285 ? -4.378 -10.009 22.855 1.00 12.06 307 GLN A CA 1
ATOM 2166 C C . GLN A 1 285 ? -3.779 -10.825 23.980 1.00 14.18 307 GLN A C 1
ATOM 2167 O O . GLN A 1 285 ? -3.291 -11.939 23.788 1.00 12.58 307 GLN A O 1
ATOM 2173 N N . THR A 1 286 ? -3.882 -10.265 25.207 1.00 14.06 308 THR A N 1
ATOM 2174 C CA . THR A 1 286 ? -3.147 -10.726 26.370 1.00 14.68 308 THR A CA 1
ATOM 2175 C C . THR A 1 286 ? -3.917 -11.540 27.375 1.00 18.85 308 THR A C 1
ATOM 2176 O O . THR A 1 286 ? -3.294 -12.026 28.332 1.00 19.68 308 THR A O 1
ATOM 2180 N N . GLU A 1 287 ? -5.221 -11.739 27.173 1.00 16.32 309 GLU A N 1
ATOM 2181 C CA . GLU A 1 287 ? -6.062 -12.537 28.104 1.00 18.15 309 GLU A CA 1
ATOM 2182 C C . GLU A 1 287 ? -5.439 -13.910 28.346 1.00 20.15 309 GLU A C 1
ATOM 2183 O O . GLU A 1 287 ? -5.297 -14.374 29.486 1.00 19.02 309 GLU A O 1
ATOM 2189 N N . SER A 1 288 ? -5.030 -14.560 27.254 1.00 15.09 310 SER A N 1
ATOM 2190 C CA . SER A 1 288 ? -4.411 -15.871 27.331 1.00 13.95 310 SER A CA 1
ATOM 2191 C C . SER A 1 288 ? -3.383 -15.847 26.219 1.00 13.90 310 SER A C 1
ATOM 2192 O O . SER A 1 288 ? -3.706 -16.046 25.048 1.00 13.35 310 SER A O 1
ATOM 2195 N N . GLN A 1 289 ? -2.146 -15.561 26.591 1.00 10.90 311 GLN A N 1
ATOM 2196 C CA . GLN A 1 289 ? -1.058 -15.395 25.626 1.00 10.41 311 GLN A CA 1
ATOM 2197 C C . GLN A 1 289 ? 0.212 -16.042 26.169 1.00 13.31 311 GLN A C 1
ATOM 2198 O O . GLN A 1 289 ? 0.478 -16.027 27.384 1.00 12.78 311 GLN A O 1
ATOM 2204 N N . VAL A 1 290 ? 1.026 -16.566 25.248 1.00 10.37 312 VAL A N 1
ATOM 2205 C CA . VAL A 1 290 ? 2.312 -17.219 25.556 1.00 9.90 312 VAL A CA 1
ATOM 2206 C C . VAL A 1 290 ? 3.391 -16.450 24.801 1.00 11.33 312 VAL A C 1
ATOM 2207 O O . VAL A 1 290 ? 3.195 -16.115 23.633 1.00 12.34 312 VAL A O 1
ATOM 2211 N N . ASN A 1 291 ? 4.530 -16.169 25.416 1.00 11.59 313 ASN A N 1
ATOM 2212 C CA . ASN A 1 291 ? 5.572 -15.437 24.741 1.00 11.02 313 ASN A CA 1
ATOM 2213 C C . ASN A 1 291 ? 6.692 -16.377 24.368 1.00 11.67 313 ASN A C 1
ATOM 2214 O O . ASN A 1 291 ? 7.342 -16.921 25.255 1.00 12.18 313 ASN A O 1
ATOM 2219 N N . ALA A 1 292 ? 6.930 -16.607 23.075 1.00 9.85 314 ALA A N 1
ATOM 2220 C CA . ALA A 1 292 ? 8.053 -17.437 22.693 1.00 9.71 314 ALA A CA 1
ATOM 2221 C C . ALA A 1 292 ? 9.345 -16.737 23.058 1.00 11.33 314 ALA A C 1
ATOM 2222 O O . ALA A 1 292 ? 9.437 -15.497 23.038 1.00 11.91 314 ALA A O 1
ATOM 2224 N N . ASP A 1 293 ? 10.347 -17.539 23.396 1.00 9.97 315 ASP A N 1
ATOM 2225 C CA . ASP A 1 293 ? 11.635 -16.975 23.826 1.00 9.81 315 ASP A CA 1
ATOM 2226 C C . ASP A 1 293 ? 12.627 -17.092 22.687 1.00 11.50 315 ASP A C 1
ATOM 2227 O O . ASP A 1 293 ? 13.216 -18.154 22.435 1.00 10.50 315 ASP A O 1
ATOM 2232 N N . MET A 1 294 ? 12.765 -16.003 21.958 1.00 10.17 316 MET A N 1
ATOM 2233 C CA . MET A 1 294 ? 13.657 -16.011 20.798 1.00 9.77 316 MET A CA 1
ATOM 2234 C C . MET A 1 294 ? 15.105 -16.030 21.166 1.00 11.65 316 MET A C 1
ATOM 2235 O O . MET A 1 294 ? 15.916 -16.501 20.370 1.00 11.01 316 MET A O 1
ATOM 2240 N N . ASN A 1 295 ? 15.449 -15.552 22.378 1.00 10.65 317 ASN A N 1
ATOM 2241 C CA . ASN A 1 295 ? 16.841 -15.610 22.814 1.00 11.40 317 ASN A CA 1
ATOM 2242 C C . ASN A 1 295 ? 17.228 -17.055 23.145 1.00 12.46 317 ASN A C 1
ATOM 2243 O O . ASN A 1 295 ? 18.317 -17.510 22.791 1.00 12.53 317 ASN A O 1
ATOM 2248 N N . TYR A 1 296 ? 16.312 -17.799 23.743 1.00 10.69 318 TYR A N 1
ATOM 2249 C CA . TYR A 1 296 ? 16.546 -19.208 24.008 1.00 10.40 318 TYR A CA 1
ATOM 2250 C C . TYR A 1 296 ? 16.773 -19.942 22.691 1.00 11.54 318 TYR A C 1
ATOM 2251 O O . TYR A 1 296 ? 17.732 -20.708 22.543 1.00 11.01 318 TYR A O 1
ATOM 2260 N N . TRP A 1 297 ? 15.907 -19.688 21.701 1.00 9.87 319 TRP A N 1
ATOM 2261 C CA . TRP A 1 297 ? 16.070 -20.298 20.400 1.00 10.07 319 TRP A CA 1
ATOM 2262 C C . TRP A 1 297 ? 17.388 -19.858 19.747 1.00 10.36 319 TRP A C 1
ATOM 2263 O O . TRP A 1 297 ? 18.095 -20.711 19.183 1.00 11.08 319 TRP A O 1
ATOM 2274 N N . ALA A 1 298 ? 17.758 -18.577 19.843 1.00 9.49 320 ALA A N 1
ATOM 2275 C CA . ALA A 1 298 ? 19.008 -18.114 19.223 1.00 10.68 320 ALA A CA 1
ATOM 2276 C C . ALA A 1 298 ? 20.200 -18.887 19.816 1.00 12.43 320 ALA A C 1
ATOM 2277 O O . ALA A 1 298 ? 21.089 -19.288 19.071 1.00 12.78 320 ALA A O 1
ATOM 2279 N N . GLN A 1 299 ? 20.166 -19.161 21.128 1.00 10.96 321 GLN A N 1
ATOM 2280 C CA . GLN A 1 299 ? 21.294 -19.850 21.815 1.00 11.92 321 GLN A CA 1
ATOM 2281 C C . GLN A 1 299 ? 21.384 -21.314 21.422 1.00 14.72 321 GLN A C 1
ATOM 2282 O O . GLN A 1 299 ? 22.459 -21.917 21.592 1.00 17.17 321 GLN A O 1
ATOM 2288 N N . HIS A 1 300 ? 20.290 -21.917 20.935 1.00 11.55 322 HIS A N 1
ATOM 2289 C CA . HIS A 1 300 ? 20.241 -23.345 20.620 1.00 11.61 322 HIS A CA 1
ATOM 2290 C C . HIS A 1 300 ? 19.777 -23.546 19.180 1.00 11.37 322 HIS A C 1
ATOM 2291 O O . HIS A 1 300 ? 19.303 -24.631 18.820 1.00 11.80 322 HIS A O 1
ATOM 2298 N N . ARG A 1 301 ? 19.948 -22.524 18.338 1.00 11.65 323 ARG A N 1
ATOM 2299 C CA . ARG A 1 301 ? 19.306 -22.560 17.024 1.00 11.58 323 ARG A CA 1
ATOM 2300 C C . ARG A 1 301 ? 19.655 -23.715 16.141 1.00 12.87 323 ARG A C 1
ATOM 2301 O O . ARG A 1 301 ? 18.768 -24.358 15.564 1.00 11.74 323 ARG A O 1
ATOM 2309 N N . ASP A 1 302 ? 20.975 -23.989 16.022 1.00 13.79 324 ASP A N 1
ATOM 2310 C CA . ASP A 1 302 ? 21.404 -25.061 15.135 1.00 14.05 324 ASP A CA 1
ATOM 2311 C C . ASP A 1 302 ? 20.962 -26.417 15.637 1.00 14.82 324 ASP A C 1
ATOM 2312 O O . ASP A 1 302 ? 20.528 -27.263 14.846 1.00 15.13 324 ASP A O 1
ATOM 2317 N N . GLU A 1 303 ? 21.035 -26.627 16.955 1.00 14.15 325 GLU A N 1
ATOM 2318 C CA . GLU A 1 303 ? 20.678 -27.919 17.505 1.00 15.51 325 GLU A CA 1
ATOM 2319 C C . GLU A 1 303 ? 19.195 -28.212 17.416 1.00 14.91 325 GLU A C 1
ATOM 2320 O O . GLU A 1 303 ? 18.793 -29.317 17.057 1.00 15.21 325 GLU A O 1
ATOM 2326 N N . ILE A 1 304 ? 18.367 -27.210 17.713 1.00 11.96 326 ILE A N 1
ATOM 2327 C CA . ILE A 1 304 ? 16.935 -27.444 17.574 1.00 11.22 326 ILE A CA 1
ATOM 2328 C C . ILE A 1 304 ? 16.620 -27.709 16.096 1.00 12.45 326 ILE A C 1
ATOM 2329 O O . ILE A 1 304 ? 15.854 -28.629 15.801 1.00 12.78 326 ILE A O 1
ATOM 2334 N N . GLY A 1 305 ? 17.246 -26.952 15.192 1.00 10.91 327 GLY A N 1
ATOM 2335 C CA . GLY A 1 305 ? 16.997 -27.161 13.770 1.00 11.39 327 GLY A CA 1
ATOM 2336 C C . GLY A 1 305 ? 17.329 -28.577 13.317 1.00 14.82 327 GLY A C 1
ATOM 2337 O O . GLY A 1 305 ? 16.545 -29.238 12.623 1.00 13.12 327 GLY A O 1
ATOM 2338 N N . GLU A 1 306 ? 18.488 -29.090 13.741 1.00 14.50 328 GLU A N 1
ATOM 2339 C CA . GLU A 1 306 ? 18.894 -30.465 13.378 1.00 14.91 328 GLU A CA 1
ATOM 2340 C C . GLU A 1 306 ? 17.854 -31.464 13.855 1.00 15.87 328 GLU A C 1
ATOM 2341 O O . GLU A 1 306 ? 17.423 -32.339 13.100 1.00 15.57 328 GLU A O 1
ATOM 2347 N N . ARG A 1 307 ? 17.390 -31.313 15.103 1.00 13.89 329 ARG A N 1
ATOM 2348 C CA . ARG A 1 307 ? 16.389 -32.213 15.672 1.00 14.08 329 ARG A CA 1
ATOM 2349 C C . ARG A 1 307 ? 15.041 -32.112 14.973 1.00 15.44 329 ARG A C 1
ATOM 2350 O O . ARG A 1 307 ? 14.364 -33.122 14.762 1.00 14.44 329 ARG A O 1
ATOM 2358 N N . TRP A 1 308 ? 14.633 -30.867 14.648 1.00 12.31 330 TRP A N 1
ATOM 2359 C CA . TRP A 1 308 ? 13.376 -30.627 13.968 1.00 12.30 330 TRP A CA 1
ATOM 2360 C C . TRP A 1 308 ? 13.337 -31.305 12.589 1.00 12.64 330 TRP A C 1
ATOM 2361 O O . TRP A 1 308 ? 12.403 -32.034 12.305 1.00 12.06 330 TRP A O 1
ATOM 2372 N N . TYR A 1 309 ? 14.365 -31.082 11.766 1.00 11.58 331 TYR A N 1
ATOM 2373 C CA . TYR A 1 309 ? 14.382 -31.684 10.428 1.00 12.66 331 TYR A CA 1
ATOM 2374 C C . TYR A 1 309 ? 14.541 -33.190 10.487 1.00 15.84 331 TYR A C 1
ATOM 2375 O O . TYR A 1 309 ? 13.899 -33.891 9.705 1.00 15.14 331 TYR A O 1
ATOM 2384 N N . ALA A 1 310 ? 15.321 -33.703 11.449 1.00 14.98 332 ALA A N 1
ATOM 2385 C CA . ALA A 1 310 ? 15.453 -35.159 11.607 1.00 15.58 332 ALA A CA 1
ATOM 2386 C C . ALA A 1 310 ? 14.119 -35.765 12.018 1.00 17.14 332 ALA A C 1
ATOM 2387 O O . ALA A 1 310 ? 13.697 -36.778 11.458 1.00 16.23 332 ALA A O 1
ATOM 2389 N N . TRP A 1 311 ? 13.370 -35.089 12.911 1.00 14.12 333 TRP A N 1
ATOM 2390 C CA . TRP A 1 311 ? 12.082 -35.605 13.317 1.00 13.43 333 TRP A CA 1
ATOM 2391 C C . TRP A 1 311 ? 11.099 -35.596 12.134 1.00 15.55 333 TRP A C 1
ATOM 2392 O O . TRP A 1 311 ? 10.336 -36.548 11.939 1.00 14.83 333 TRP A O 1
ATOM 2403 N N . GLN A 1 312 ? 11.102 -34.520 11.331 1.00 13.38 334 GLN A N 1
ATOM 2404 C CA . GLN A 1 312 ? 10.207 -34.457 10.183 1.00 13.02 334 GLN A CA 1
ATOM 2405 C C . GLN A 1 312 ? 10.432 -35.649 9.241 1.00 16.26 334 GLN A C 1
ATOM 2406 O O . GLN A 1 312 ? 9.466 -36.205 8.704 1.00 15.82 334 GLN A O 1
ATOM 2412 N N . ALA A 1 313 ? 11.703 -36.073 9.103 1.00 15.87 335 ALA A N 1
ATOM 2413 C CA . ALA A 1 313 ? 12.062 -37.183 8.195 1.00 17.20 335 ALA A CA 1
ATOM 2414 C C . ALA A 1 313 ? 11.902 -38.575 8.813 1.00 22.46 335 ALA A C 1
ATOM 2415 O O . ALA A 1 313 ? 11.926 -39.567 8.082 1.00 22.72 335 ALA A O 1
ATOM 2417 N N . LYS A 1 314 ? 11.687 -38.658 10.123 1.00 20.47 336 LYS A N 1
ATOM 2418 C CA . LYS A 1 314 ? 11.511 -39.926 10.847 1.00 30.99 336 LYS A CA 1
ATOM 2419 C C . LYS A 1 314 ? 10.232 -40.652 10.419 1.00 31.16 336 LYS A C 1
ATOM 2420 O O . LYS A 1 314 ? 9.199 -40.023 10.211 1.00 27.66 336 LYS A O 1
#

Solvent-accessible surface area: 13244 Å² total; per-residue (Å²): 103,0,28,2,0,0,32,21,38,58,7,12,92,12,1,111,80,4,1,4,127,65,0,54,134,108,40,71,50,65,10,78,62,64,29,87,11,56,46,49,126,0,104,57,25,25,120,78,122,34,14,81,9,4,0,0,0,0,8,6,1,7,2,32,21,0,4,113,107,35,18,3,17,118,12,53,56,108,63,0,85,103,103,85,11,14,109,150,22,35,47,87,39,1,0,3,0,10,15,9,0,5,0,1,0,1,19,38,107,53,32,126,51,28,2,132,24,1,52,31,0,9,57,42,97,146,18,91,34,86,0,0,0,5,67,110,15,8,7,2,9,2,0,0,0,2,10,13,54,56,21,81,45,134,156,3,57,108,17,70,16,87,93,0,17,149,42,0,59,93,5,49,105,37,17,45,52,0,48,21,2,61,71,0,18,82,2,0,40,66,36,94,0,13,2,0,2,0,18,4,4,1,5,47,10,17,116,113,90,70,48,134,19,83,43,21,56,29,52,0,0,3,5,0,6,3,0,0,0,0,98,32,13,167,31,89,111,14,0,3,93,2,0,29,18,0,2,42,24,88,0,0,2,43,0,0,63,38,7,9,4,0,14,3,9,111,57,0,60,155,80,15,64,108,160,46,19,163,57,4,0,58,105,43,81,188,49,37,4,91,14,54,21,85,39,2,12,147,74,44,83,99,6,10,117,90,4,93,66,8,40,92,159

Secondary structure (DSSP, 8-state):
-EEEE---HHHHHHHHHHHHHHHHHHHSPPEEEE----HHHHHHHHHTT----SEEEEEHHHHHHHTTTT-BPPP-TTTS-GGGB-GGG-BTTBEEEEEEEEEEEE-GGGSS----SHHHHT-TTTS-S-EEEE-SSSTTHHHHHHHHTT--GGG--S--HHHHHHHHHTTGGGEEEE-SHHHHHHHHHTTSS-EEEEEHHHHHHHHHTT---EEEEEEEEEEEEEEE-BTT-S-HHHHHHHHHHHTSHHHHHHHHHHHSPBPSBTTSGGGS-HHHHTTSGGG--TTEEE--HHHHHHTHHHHHHHHHHHHH-

InterPro domains:
  IPR006059 Bacterial-type extracellular solute-binding protein [PF13416] (42-299)

Sequence (313 aa):
DLVFSSWGGTTQDAQKAAWAEKFMVETGINVLQDGPTDYGKLKAMVEANGVTWDVVDVEGDYAAQAGPKGLLEKLDFSVIDKKTKLDPRFVTDYSVGSFYYSFVIGCNVDSSVSACPKSWADLFDTAKFPGKKRTFYKWSAPGVIEAALLADGVTADKLYPLDLDRAFKKLDTIKSDIIWWSGGAQSQQLIASAEAPFGSVWNGRMTALEQSGVKVETSWAQNITAADSLVVPKGTKNKDAAMKFIALATSAQAQADMATATGYAPVNIESAKLMDPKIAKSLPDQQTESQVNADMNYWAQHRDEIGERWYAWQAK

CATH classification: 3.40.190.10 (+1 more: 3.40.190.10)

B-factor: mean 17.85, std 10.45, range [7.21, 83.65]

Foldseek 3Di:
DAEEEEQDDLLVVLLCVLFQVVLCVVPVDGYHYDDPDDVVVLVVCLVVLNDPHFKYKFFQLCQLQVVVVQFFDQFDCVQAPCVQFQVVRDDRFWGFLFKWWFWKKFLQVVFPHGQQALLSLLDCVNGNAAAEDADADDPDQLQSLVVNVPQDQVRCPPHPNVSSLVSCVSCVVRYDYDHGLVSVLCCCQVVVRVIYTHIVLSNVVCVVVVRDMDIHCAQIEMGTIIMGGTPNDPCNVSSSNSRSRCLDQSSQLSSCLSGLTHHRGNNNLVVHDVVSSCRYPVNSVPHYHYTDSNSCSVCVVVSRVVSVVSSVD

Radius of gyration: 18.96 Å; Cα contacts (8 Å, |Δi|>4): 650; chains: 1; bounding box: 49×51×38 Å

Organism: Agrobacterium fabrum (strain C58 / ATCC 33970) (NCBI:txid176299)